Protein AF-A0A2E6X3A2-F1 (afdb_monomer)

Mean predicted aligned error: 15.43 Å

Sequence (227 aa):
MYKKLPTNVRSLQLNVTPEEFKKEWTACITDKTADLTRLIAMMEPTFDHWEKMLTSGGGGSDINFLTLCQLISKDSDEALNNISLWVDSITHESSVKSEILYIFLERMRKFRYVPTLANAEMIEYIVARDLKLGIYHHIRYTLRLCKRDAFYRVVDAPGFQVAVQTELPDFILLAKMKINLTKWQSYLFYLISQGYTTVKRSAMTKTHRRNLYKEEQKIWDSLKQML

pLDDT: mean 75.48, std 18.15, range [30.52, 95.5]

Secondary structure (DSSP, 8-state):
------TTS-SS--SS-HHHHHHHHHHHHHSTTS--HHHHHHHHHHHHHHHHHHHH---TT-HHHHHHHHHH-SSHHHHHHHHHHHHHHHHTTS-HHHHHHHHHHHHHHH-----TT--HHHHHHHHHHHHHHHHHHHHHHHHHHHHHHTT------TT------SS--THHHHHHTT----HHHHHHHHHHHTT--HHHHHHHHT--HHHHHHHHHHHHHHHHTT-

Nearest PDB structures (foldseek):
  1or7-assembly3_A  TM=2.792E-01  e=2.259E-01  Escherichia coli
  1ls4-assembly1_A  TM=2.742E-01  e=9.707E+00  Locusta migratoria

Radius of gyration: 23.14 Å; Cα contacts (8 Å, |Δi|>4): 142; chains: 1; bounding box: 51×49×61 Å

Solvent-accessible surface area (backbone atoms only — not comparable to full-atom values): 13567 Å² total; per-residue (Å²): 134,90,78,76,81,79,86,86,64,75,65,56,55,50,93,65,56,50,63,60,50,42,54,52,52,52,55,43,54,77,36,81,81,53,84,53,67,68,57,50,65,51,42,44,56,34,36,54,48,49,34,49,39,65,72,64,70,71,39,91,80,44,66,67,57,50,52,47,36,55,71,70,27,93,46,69,67,61,17,51,52,53,45,44,59,39,51,58,66,37,59,77,81,47,50,62,44,58,51,51,49,50,44,44,54,56,48,53,70,66,56,85,84,76,72,88,85,56,55,37,65,55,50,42,39,51,51,38,52,51,45,48,50,42,52,51,50,54,39,51,50,49,50,51,53,61,54,63,66,61,78,64,74,70,72,89,57,94,86,68,81,80,81,75,71,95,60,87,68,70,60,62,59,51,52,72,67,67,55,84,62,49,75,64,52,52,52,53,49,52,45,51,74,72,66,50,49,66,69,57,46,22,66,74,69,73,41,60,58,74,58,50,53,54,54,52,48,52,53,50,52,60,55,56,77,74,112

Structure (mmCIF, N/CA/C/O backbone):
data_AF-A0A2E6X3A2-F1
#
_entry.id   AF-A0A2E6X3A2-F1
#
loop_
_atom_site.group_PDB
_atom_site.id
_atom_site.type_symbol
_atom_site.label_atom_id
_atom_site.label_alt_id
_atom_site.label_comp_id
_atom_site.label_asym_id
_atom_site.label_entity_id
_atom_site.label_seq_id
_atom_site.pdbx_PDB_ins_code
_atom_site.Cartn_x
_atom_site.Cartn_y
_atom_site.Cartn_z
_atom_site.occupancy
_atom_site.B_iso_or_equiv
_atom_site.auth_seq_id
_atom_site.auth_comp_id
_atom_site.auth_asym_id
_atom_site.auth_atom_id
_atom_site.pdbx_PDB_model_num
ATOM 1 N N . MET A 1 1 ? 16.667 17.681 7.521 1.00 30.52 1 MET A N 1
ATOM 2 C CA . MET A 1 1 ? 16.512 17.841 8.989 1.00 30.52 1 MET A CA 1
ATOM 3 C C . MET A 1 1 ? 15.065 18.251 9.275 1.00 30.52 1 MET A C 1
ATOM 5 O O . MET A 1 1 ? 14.777 19.439 9.312 1.00 30.52 1 MET A O 1
ATOM 9 N N . TYR A 1 2 ? 14.133 17.298 9.399 1.00 35.41 2 TYR A N 1
ATOM 10 C CA . TYR A 1 2 ? 12.734 17.618 9.723 1.00 35.41 2 TYR A CA 1
ATOM 11 C C . TYR A 1 2 ? 12.632 17.924 11.225 1.00 35.41 2 TYR A C 1
ATOM 13 O O . TYR A 1 2 ? 12.735 17.037 12.071 1.00 35.41 2 TYR A O 1
ATOM 21 N N . LYS A 1 3 ? 12.553 19.219 11.553 1.00 35.59 3 LYS A N 1
ATOM 22 C CA . LYS A 1 3 ? 12.461 19.753 12.916 1.00 35.59 3 LYS A CA 1
ATOM 23 C C . LYS A 1 3 ? 11.033 19.568 13.437 1.00 35.59 3 LYS A C 1
ATOM 25 O O . LYS A 1 3 ? 10.133 20.216 12.932 1.00 35.59 3 LYS A O 1
ATOM 30 N N . LYS A 1 4 ? 10.898 18.737 14.478 1.00 37.38 4 LYS A N 1
ATOM 31 C CA . LYS A 1 4 ? 9.707 18.489 15.318 1.00 37.38 4 LYS A CA 1
ATOM 32 C C . LYS A 1 4 ? 8.439 18.051 14.567 1.00 37.38 4 LYS A C 1
ATOM 34 O O . LYS A 1 4 ? 7.844 18.789 13.795 1.00 37.38 4 LYS A O 1
ATOM 39 N N . LEU A 1 5 ? 8.008 16.830 14.875 1.00 42.41 5 LEU A N 1
ATOM 40 C CA . LEU A 1 5 ? 6.759 16.251 14.394 1.00 42.41 5 LEU A CA 1
ATOM 41 C C . LEU A 1 5 ? 5.563 16.991 15.020 1.00 42.41 5 LEU A C 1
ATOM 43 O O . LEU A 1 5 ? 5.573 17.205 16.236 1.00 42.41 5 LEU A O 1
ATOM 47 N N . PRO A 1 6 ? 4.542 17.378 14.241 1.00 44.19 6 PRO A N 1
ATOM 48 C CA . PRO A 1 6 ? 3.331 17.962 14.796 1.00 44.19 6 PRO A CA 1
ATOM 49 C C . PRO A 1 6 ? 2.560 16.895 15.588 1.00 44.19 6 PRO A C 1
ATOM 51 O O . PRO A 1 6 ? 2.150 15.875 15.044 1.00 44.19 6 PRO A O 1
ATOM 54 N N . THR A 1 7 ? 2.374 17.125 16.887 1.00 46.72 7 THR A N 1
ATOM 55 C CA . THR A 1 7 ? 1.693 16.205 17.820 1.00 46.72 7 THR A CA 1
ATOM 56 C C . THR A 1 7 ? 0.169 16.346 17.825 1.00 46.72 7 THR A C 1
ATOM 58 O O . THR A 1 7 ? -0.505 15.535 18.445 1.00 46.72 7 THR A O 1
ATOM 61 N N . ASN A 1 8 ? -0.374 17.356 17.133 1.00 51.97 8 ASN A N 1
ATOM 62 C CA . ASN A 1 8 ? -1.802 17.707 17.159 1.00 51.97 8 ASN A CA 1
ATOM 63 C C . ASN A 1 8 ? -2.542 17.340 15.861 1.00 51.97 8 ASN A C 1
ATOM 65 O O . ASN A 1 8 ? -3.638 17.837 15.616 1.00 51.97 8 ASN A O 1
ATOM 69 N N . VAL A 1 9 ? -1.935 16.528 14.993 1.00 64.88 9 VAL A N 1
ATOM 70 C CA . VAL A 1 9 ? -2.533 16.145 13.709 1.00 64.88 9 VAL A CA 1
ATOM 71 C C . VAL A 1 9 ? -3.133 14.753 13.844 1.00 64.88 9 VAL A C 1
ATOM 73 O O . VAL A 1 9 ? -2.467 13.819 14.291 1.00 64.88 9 VAL A O 1
ATOM 76 N N . ARG A 1 10 ? -4.405 14.623 13.462 1.00 72.75 10 ARG A N 1
ATOM 77 C CA . ARG A 1 10 ? -5.110 13.341 13.424 1.00 72.75 10 ARG A CA 1
ATOM 78 C C . ARG A 1 10 ? -4.402 12.378 12.467 1.00 72.75 10 ARG A C 1
ATOM 80 O O . ARG A 1 10 ? -3.909 12.782 11.415 1.00 72.75 10 ARG A O 1
ATOM 87 N N . SER A 1 11 ? -4.337 11.101 12.842 1.00 75.75 11 SER A N 1
ATOM 88 C CA . SER A 1 11 ? -3.575 10.093 12.087 1.00 75.75 11 SER A CA 1
ATOM 89 C C . SER A 1 11 ? -4.227 9.707 10.757 1.00 75.75 11 SER A C 1
ATOM 91 O O . SER A 1 11 ? -3.519 9.320 9.827 1.00 75.75 11 SER A O 1
ATOM 93 N N . LEU A 1 12 ? -5.554 9.807 10.673 1.00 83.19 12 LEU A N 1
ATOM 94 C CA . LEU A 1 12 ? -6.352 9.600 9.468 1.00 83.19 12 LEU A CA 1
ATOM 95 C C . LEU A 1 12 ? -7.157 10.868 9.187 1.00 83.19 12 LEU A C 1
ATOM 97 O O . LEU A 1 12 ? -7.734 11.445 10.109 1.00 83.19 12 LEU A O 1
ATOM 101 N N . GLN A 1 13 ? -7.234 11.273 7.920 1.00 85.38 13 GLN A N 1
ATOM 102 C CA . GLN A 1 13 ? -8.070 12.405 7.527 1.00 85.38 13 GLN A CA 1
ATOM 103 C C . GLN A 1 13 ? -9.472 11.878 7.263 1.00 85.38 13 GLN A C 1
ATOM 105 O O . GLN A 1 13 ? -9.758 11.341 6.197 1.00 85.38 13 GLN A O 1
ATOM 110 N N . LEU A 1 14 ? -10.307 11.936 8.298 1.00 87.00 14 LEU A N 1
ATOM 111 C CA . LEU A 1 14 ? -11.679 11.434 8.295 1.00 87.00 14 LEU A CA 1
ATOM 112 C C . LEU A 1 14 ? -12.643 12.573 8.633 1.00 87.00 14 LEU A C 1
ATOM 114 O O . LEU A 1 14 ? -12.316 13.454 9.430 1.00 87.00 14 LEU A O 1
ATOM 118 N N . ASN A 1 15 ? -13.860 12.498 8.096 1.00 88.00 15 ASN A N 1
ATOM 119 C CA . ASN A 1 15 ? -14.939 13.456 8.379 1.00 88.00 15 ASN A CA 1
ATOM 120 C C . ASN A 1 15 ? -15.794 13.076 9.607 1.00 88.00 15 ASN A C 1
ATOM 122 O O . ASN A 1 15 ? -16.707 13.810 9.968 1.00 88.00 15 ASN A O 1
ATOM 126 N N . VAL A 1 16 ? -15.518 11.926 10.226 1.00 90.75 16 VAL A N 1
ATOM 127 C CA . VAL A 1 16 ? -16.225 11.386 11.406 1.00 90.75 16 VAL A CA 1
ATOM 128 C C . VAL A 1 16 ? -15.398 11.575 12.672 1.00 90.75 16 VAL A C 1
ATOM 130 O O . VAL A 1 16 ? -14.213 11.888 12.569 1.00 90.75 16 VAL A O 1
ATOM 133 N N . THR A 1 17 ? -15.953 11.356 13.864 1.00 88.94 17 THR A N 1
ATOM 134 C CA . THR A 1 17 ? -15.150 11.360 15.104 1.00 88.94 17 THR A CA 1
ATOM 135 C C . THR A 1 17 ? -14.348 10.058 15.269 1.00 88.94 17 THR A C 1
ATOM 137 O O . THR A 1 17 ? -14.702 9.034 14.671 1.00 88.94 17 THR A O 1
ATOM 140 N N . PRO A 1 18 ? -13.266 10.051 16.069 1.00 85.00 18 PRO A N 1
ATOM 141 C CA . PRO A 1 18 ? -12.529 8.823 16.359 1.00 85.00 18 PRO A CA 1
ATOM 142 C C . PRO A 1 18 ? -13.381 7.716 16.978 1.00 85.00 18 PRO A C 1
ATOM 144 O O . PRO A 1 18 ? -13.187 6.536 16.680 1.00 85.00 18 PRO A O 1
ATOM 147 N N . GLU A 1 19 ? -14.349 8.069 17.817 1.00 91.00 19 GLU A N 1
ATOM 148 C CA . GLU A 1 19 ? -15.247 7.124 18.479 1.00 91.00 19 GLU A CA 1
ATOM 149 C C . GLU A 1 19 ? -16.161 6.420 17.475 1.00 91.00 19 GLU A C 1
ATOM 151 O O . GLU A 1 19 ? -16.336 5.199 17.542 1.00 91.00 19 GLU A O 1
ATOM 156 N N . GLU A 1 20 ? -16.713 7.179 16.526 1.00 93.44 20 GLU A N 1
ATOM 157 C CA . GLU A 1 20 ? -17.541 6.647 15.444 1.00 93.44 20 GLU A CA 1
ATOM 158 C C . GLU A 1 20 ? -16.737 5.700 14.555 1.00 93.44 20 GLU A C 1
ATOM 160 O O . GLU A 1 20 ? -17.179 4.576 14.295 1.00 93.44 20 GLU A O 1
ATOM 165 N N . PHE A 1 21 ? -15.528 6.112 14.164 1.00 92.00 21 PHE A N 1
ATOM 166 C CA . PHE A 1 21 ? -14.630 5.280 13.372 1.00 92.00 21 PHE A CA 1
ATOM 167 C C . PHE A 1 21 ? -14.255 3.989 14.107 1.00 92.00 21 PHE A C 1
ATOM 169 O O . PHE A 1 21 ? -14.394 2.898 13.551 1.00 92.00 21 PHE A O 1
ATOM 176 N N . LYS A 1 22 ? -13.836 4.083 15.378 1.00 89.00 22 LYS A N 1
ATOM 177 C CA . LYS A 1 22 ? -13.482 2.919 16.203 1.00 89.00 22 LYS A CA 1
ATOM 178 C C . LYS A 1 22 ? -14.630 1.919 16.251 1.00 89.00 22 LYS A C 1
ATOM 180 O O . LYS A 1 22 ? -14.385 0.719 16.113 1.00 89.00 22 LYS A O 1
ATOM 185 N N . LYS A 1 23 ? -15.859 2.386 16.478 1.00 91.25 23 LYS A N 1
ATOM 186 C CA . LYS A 1 23 ? -17.039 1.521 16.577 1.00 91.25 23 LYS A CA 1
ATOM 187 C C . LYS A 1 23 ? -17.268 0.750 15.278 1.00 91.25 23 LYS A C 1
ATOM 189 O O . LYS A 1 23 ? -17.394 -0.473 15.321 1.00 91.25 23 LYS A O 1
ATOM 194 N N . GLU A 1 24 ? -17.279 1.452 14.148 1.00 92.31 24 GLU A N 1
ATOM 195 C CA . GLU A 1 24 ? -17.512 0.850 12.832 1.00 92.31 24 GLU A CA 1
ATOM 196 C C . GLU A 1 24 ? -16.398 -0.135 12.458 1.00 92.31 24 GLU A C 1
ATOM 198 O O . GLU A 1 24 ? -16.648 -1.280 12.082 1.00 92.31 24 GLU A O 1
ATOM 203 N N . TRP A 1 25 ? -15.148 0.284 12.644 1.00 90.50 25 TRP A N 1
ATOM 204 C CA . TRP A 1 25 ? -13.976 -0.530 12.359 1.00 90.50 25 TRP A CA 1
ATOM 205 C C . TRP A 1 25 ? -13.939 -1.803 13.218 1.00 90.50 25 TRP A C 1
ATOM 207 O O . TRP A 1 25 ? -13.696 -2.893 12.699 1.00 90.50 25 TRP A O 1
ATOM 217 N N . THR A 1 26 ? -14.251 -1.686 14.515 1.00 88.81 26 THR A N 1
ATOM 218 C CA . THR A 1 26 ? -14.296 -2.827 15.447 1.00 88.81 26 THR A CA 1
ATOM 219 C C . THR A 1 26 ? -15.384 -3.829 15.071 1.00 88.81 26 THR A C 1
ATOM 221 O O . THR A 1 26 ? -15.149 -5.032 15.133 1.00 88.81 26 THR A O 1
ATOM 224 N N . ALA A 1 27 ? -16.550 -3.368 14.614 1.00 88.38 27 ALA A N 1
ATOM 225 C CA . ALA A 1 27 ? -17.575 -4.271 14.096 1.00 88.38 27 ALA A CA 1
ATOM 226 C C . ALA A 1 27 ? -17.062 -5.062 12.874 1.00 88.38 27 ALA A C 1
ATOM 228 O O . ALA A 1 27 ? -17.186 -6.287 12.828 1.00 88.38 27 ALA A O 1
ATOM 229 N N . CYS A 1 28 ? -16.393 -4.380 11.937 1.00 88.69 28 CYS A N 1
ATOM 230 C CA . CYS A 1 28 ? -15.897 -4.966 10.686 1.00 88.69 28 CYS A CA 1
ATOM 231 C C . CYS A 1 28 ? -14.749 -5.976 10.854 1.00 88.69 28 CYS A C 1
ATOM 233 O O . CYS A 1 28 ? -14.532 -6.832 9.999 1.00 88.69 28 CYS A O 1
ATOM 235 N N . ILE A 1 29 ? -13.936 -5.857 11.904 1.00 86.31 29 ILE A N 1
ATOM 236 C CA . ILE A 1 29 ? -12.812 -6.781 12.134 1.00 86.31 29 ILE A CA 1
ATOM 237 C C . ILE A 1 29 ? -13.189 -7.988 12.982 1.00 86.31 29 ILE A C 1
ATOM 239 O O . ILE A 1 29 ? -12.542 -9.025 12.821 1.00 86.31 29 ILE A O 1
ATOM 243 N N . THR A 1 30 ? -14.188 -7.856 13.8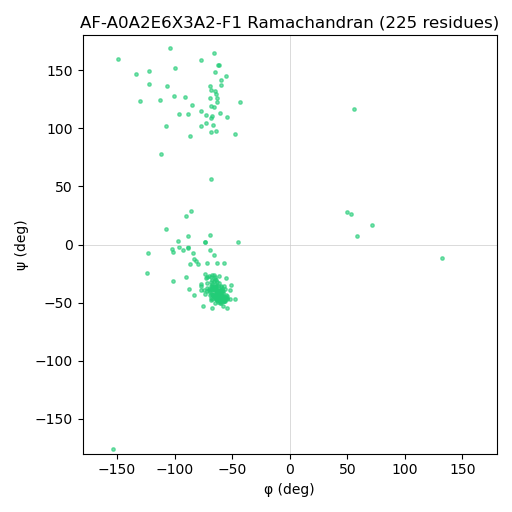61 1.00 85.94 30 THR A N 1
ATOM 244 C CA . THR A 1 30 ? -14.738 -8.972 14.638 1.00 85.94 30 THR A CA 1
ATOM 245 C C . THR A 1 30 ? -15.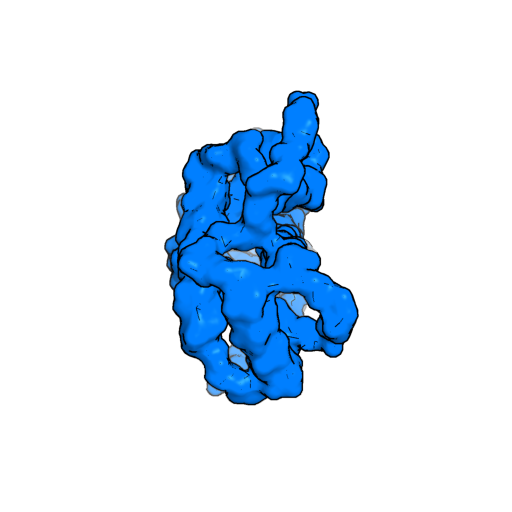493 -9.934 13.726 1.00 85.94 30 THR A C 1
ATOM 247 O O . THR A 1 30 ? -15.326 -11.144 13.862 1.00 85.94 30 THR A O 1
ATOM 250 N N . ASP A 1 31 ? -16.237 -9.413 12.749 1.00 86.19 31 ASP A N 1
ATOM 251 C CA . ASP A 1 31 ? -16.858 -10.211 11.694 1.00 86.19 31 ASP A CA 1
ATOM 252 C C . ASP A 1 31 ? -16.146 -9.996 10.350 1.00 86.19 31 ASP A C 1
ATOM 254 O O . ASP A 1 31 ? -16.372 -9.024 9.633 1.00 86.19 31 ASP A O 1
ATOM 258 N N . LYS A 1 32 ? -15.306 -10.962 9.960 1.00 81.38 32 LYS A N 1
ATOM 259 C CA . LYS A 1 32 ? -14.570 -10.921 8.687 1.00 81.38 32 LYS A CA 1
ATOM 260 C C . LYS A 1 32 ? -15.445 -11.080 7.447 1.00 81.38 32 LYS A C 1
ATOM 262 O O . LYS A 1 32 ? -14.896 -10.946 6.354 1.00 81.38 32 LYS A O 1
ATOM 267 N N . THR A 1 33 ? -16.742 -11.331 7.580 1.00 82.62 33 THR A N 1
ATOM 268 C CA . THR A 1 33 ? -17.711 -11.344 6.475 1.00 82.62 33 THR A CA 1
ATOM 269 C C . THR A 1 33 ? -18.564 -10.081 6.407 1.00 82.62 33 THR A C 1
ATOM 271 O O . THR A 1 33 ? -19.293 -9.910 5.433 1.00 82.62 33 THR A O 1
ATOM 274 N N . ALA A 1 34 ? -18.411 -9.165 7.369 1.00 83.94 34 ALA A N 1
ATOM 275 C CA . ALA A 1 34 ? -19.163 -7.921 7.413 1.00 83.94 34 ALA A CA 1
ATOM 276 C C . ALA A 1 34 ? -19.015 -7.099 6.123 1.00 83.94 34 ALA A C 1
ATOM 278 O O . ALA A 1 34 ? -17.940 -7.062 5.492 1.00 83.94 34 ALA A O 1
ATOM 279 N N . ASP A 1 35 ? -20.114 -6.427 5.774 1.00 86.94 35 ASP A N 1
ATOM 280 C CA . ASP A 1 35 ? -20.159 -5.398 4.745 1.00 86.94 35 ASP A CA 1
ATOM 281 C C . ASP A 1 35 ? -19.267 -4.222 5.162 1.00 86.94 35 ASP A C 1
ATOM 283 O O . ASP A 1 35 ? -19.389 -3.679 6.258 1.00 86.94 35 ASP A O 1
ATOM 287 N N . LEU A 1 36 ? -18.345 -3.846 4.276 1.00 88.75 36 LEU A N 1
ATOM 288 C CA . LEU A 1 36 ? -17.373 -2.784 4.517 1.00 88.75 36 LEU A CA 1
ATOM 289 C C . LEU A 1 36 ? -17.815 -1.439 3.932 1.00 88.75 36 LEU A C 1
ATOM 291 O O . LEU A 1 36 ? -17.100 -0.458 4.110 1.00 88.75 36 LEU A O 1
ATOM 295 N N . THR A 1 37 ? -18.966 -1.363 3.256 1.00 90.31 37 THR A N 1
ATOM 296 C CA . THR A 1 37 ? -19.417 -0.175 2.510 1.00 90.31 37 THR A CA 1
ATOM 297 C C . THR A 1 37 ? -19.371 1.099 3.353 1.00 90.31 37 THR A C 1
ATOM 299 O O . THR A 1 37 ? -18.821 2.115 2.927 1.00 90.31 37 THR A O 1
ATOM 302 N N . ARG A 1 38 ? -19.877 1.045 4.589 1.00 92.56 38 ARG A N 1
ATOM 303 C CA . ARG A 1 38 ? -19.885 2.202 5.493 1.00 92.56 38 ARG A CA 1
ATOM 304 C C . ARG A 1 38 ? -18.486 2.596 5.963 1.00 92.56 38 ARG A C 1
ATOM 306 O O . ARG A 1 38 ? -18.166 3.782 5.980 1.00 92.56 38 ARG A O 1
ATOM 313 N N . LEU A 1 39 ? -17.647 1.621 6.306 1.00 92.44 39 LEU A N 1
ATOM 314 C CA . LEU A 1 39 ? -16.260 1.866 6.701 1.00 92.44 39 LEU A CA 1
ATOM 315 C C . LEU A 1 39 ? -15.441 2.463 5.547 1.00 92.44 39 LEU A C 1
ATOM 317 O O . LEU A 1 39 ? -14.652 3.379 5.765 1.00 92.44 39 LEU A O 1
ATOM 321 N N . ILE A 1 40 ? -15.650 1.973 4.323 1.00 93.62 40 ILE A N 1
ATOM 322 C CA . ILE A 1 40 ? -15.025 2.506 3.106 1.00 93.62 40 ILE A CA 1
ATOM 323 C C . ILE A 1 40 ? -15.438 3.966 2.907 1.00 93.62 40 ILE A C 1
ATOM 325 O O . ILE A 1 40 ? -14.570 4.818 2.760 1.00 93.62 40 ILE A O 1
ATOM 329 N N . ALA A 1 41 ? -16.735 4.276 3.007 1.00 93.38 41 ALA A N 1
ATOM 330 C CA . ALA A 1 41 ? -17.226 5.648 2.885 1.00 93.38 41 ALA A CA 1
ATOM 331 C C . ALA A 1 41 ? -16.618 6.598 3.938 1.00 93.38 41 ALA A C 1
ATOM 333 O O . ALA A 1 41 ? -16.338 7.755 3.633 1.00 93.38 41 ALA A O 1
ATOM 334 N N . MET A 1 42 ? -16.367 6.119 5.164 1.00 94.81 42 MET A N 1
ATOM 335 C CA . MET A 1 42 ? -15.664 6.902 6.194 1.00 94.81 42 MET A CA 1
ATOM 336 C C . MET A 1 42 ? -14.191 7.157 5.842 1.00 94.81 42 MET A C 1
ATOM 338 O O . MET A 1 42 ? -13.670 8.224 6.163 1.00 94.81 42 MET A O 1
ATOM 342 N N . MET A 1 43 ? -13.528 6.184 5.210 1.00 94.62 43 MET A N 1
ATOM 343 C CA . MET A 1 43 ? -12.109 6.232 4.835 1.00 94.62 43 MET A CA 1
ATOM 344 C C . MET A 1 43 ? -11.836 7.000 3.539 1.00 94.62 43 MET A C 1
ATOM 346 O O . MET A 1 43 ? -10.686 7.354 3.284 1.00 94.62 43 MET A O 1
ATOM 350 N N . GLU A 1 44 ? -12.865 7.293 2.749 1.00 93.75 44 GLU A N 1
ATOM 351 C CA . GLU A 1 44 ? -12.750 7.972 1.456 1.00 93.75 44 GLU A CA 1
ATOM 352 C C . GLU A 1 44 ? -11.859 9.232 1.481 1.00 93.75 44 GLU A C 1
ATOM 354 O O . GLU A 1 44 ? -10.934 9.309 0.668 1.00 93.75 44 GLU A O 1
ATOM 359 N N . PRO A 1 45 ? -11.996 10.162 2.455 1.00 93.44 45 PRO A N 1
ATOM 360 C CA . PRO A 1 45 ? -11.150 11.357 2.489 1.00 93.44 45 PRO A CA 1
ATOM 361 C C . PRO A 1 45 ? -9.675 11.034 2.780 1.00 93.44 45 PRO A C 1
ATOM 363 O O . PRO A 1 45 ? -8.774 11.763 2.366 1.00 93.44 45 PRO A O 1
ATOM 366 N N . THR A 1 46 ? -9.397 9.918 3.461 1.00 93.00 46 THR A N 1
ATOM 367 C CA . THR A 1 46 ? -8.028 9.431 3.665 1.00 93.00 46 THR A CA 1
ATOM 368 C C . THR A 1 46 ? -7.443 8.883 2.366 1.00 93.00 46 THR A C 1
ATOM 370 O O . THR A 1 46 ? -6.255 9.086 2.113 1.00 93.00 46 THR A O 1
ATOM 373 N N . PHE A 1 47 ? -8.241 8.205 1.539 1.00 94.69 47 PHE A N 1
ATOM 374 C CA . PHE A 1 47 ? -7.779 7.711 0.241 1.00 94.69 47 PHE A CA 1
ATOM 375 C C . PHE A 1 47 ? -7.456 8.867 -0.709 1.00 94.69 47 PHE A C 1
ATOM 377 O O . PHE A 1 47 ? -6.377 8.868 -1.300 1.00 94.69 47 PHE A O 1
ATOM 384 N N . ASP A 1 48 ? -8.317 9.887 -0.758 1.00 92.94 48 ASP A N 1
ATOM 385 C CA . ASP A 1 48 ? -8.075 11.121 -1.521 1.00 92.94 48 ASP A CA 1
ATOM 386 C C . ASP A 1 48 ? -6.805 11.841 -1.049 1.00 92.94 48 ASP A C 1
ATOM 388 O O . ASP A 1 48 ? -5.986 12.298 -1.851 1.00 92.94 48 ASP A O 1
ATOM 392 N N . HIS A 1 49 ? -6.605 11.919 0.272 1.00 91.00 49 HIS A N 1
ATOM 393 C CA . HIS A 1 49 ? -5.402 12.513 0.853 1.00 91.00 49 HIS A CA 1
ATOM 394 C C . HIS A 1 49 ? -4.140 11.763 0.420 1.00 91.00 49 HIS A C 1
ATOM 396 O O . HIS A 1 49 ? -3.193 12.385 -0.055 1.00 91.00 49 HIS A O 1
ATOM 402 N N . TRP A 1 50 ? -4.121 10.433 0.528 1.00 92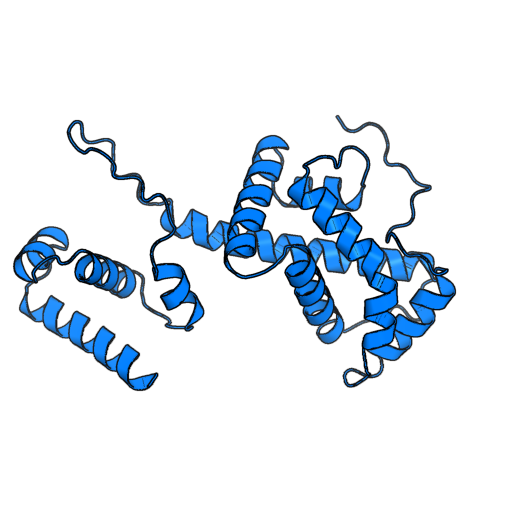.44 50 TRP A N 1
ATOM 403 C CA . TRP A 1 50 ? -2.974 9.631 0.096 1.00 92.44 50 TRP A CA 1
ATOM 404 C C . TRP A 1 50 ? -2.708 9.741 -1.404 1.00 92.44 50 TRP A C 1
ATOM 406 O O . TRP A 1 50 ? -1.551 9.895 -1.789 1.00 92.44 50 TRP A O 1
ATOM 416 N N . GLU A 1 51 ? -3.744 9.711 -2.242 1.00 93.19 51 GLU A N 1
ATOM 417 C CA . GLU A 1 51 ? -3.603 9.904 -3.687 1.00 93.19 51 GLU A CA 1
ATOM 418 C C . GLU A 1 51 ? -2.929 11.241 -4.001 1.00 93.19 51 GLU A C 1
ATOM 420 O O . GLU A 1 51 ? -1.930 11.275 -4.725 1.00 93.19 51 GLU A O 1
ATOM 425 N N . LYS A 1 52 ? -3.403 12.333 -3.393 1.00 90.25 52 LYS A N 1
ATOM 426 C CA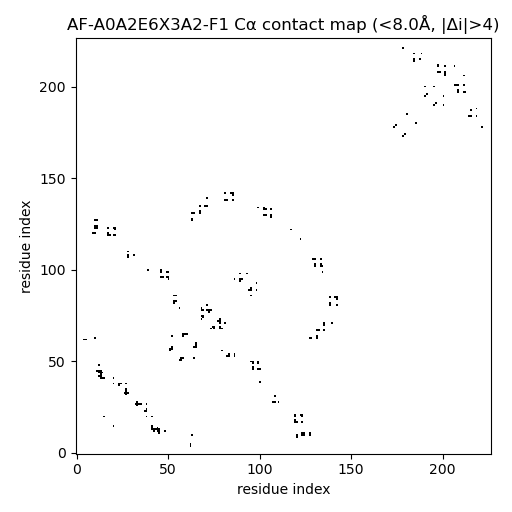 . LYS A 1 52 ? -2.792 13.656 -3.553 1.00 90.25 52 LYS A CA 1
ATOM 427 C C . LYS A 1 52 ? -1.331 13.660 -3.104 1.00 90.25 52 LYS A C 1
ATOM 429 O O . LYS A 1 52 ? -0.469 14.160 -3.817 1.00 90.25 52 LYS A O 1
ATOM 434 N N . MET A 1 53 ? -1.040 13.074 -1.946 1.00 89.06 53 MET A N 1
ATOM 435 C CA . MET A 1 53 ? 0.310 13.027 -1.377 1.00 89.06 53 MET A CA 1
ATOM 436 C C . MET A 1 53 ? 1.300 12.250 -2.254 1.00 89.06 53 MET A C 1
ATOM 438 O O . MET A 1 53 ? 2.445 12.675 -2.410 1.00 89.06 53 MET A O 1
ATOM 442 N N . LEU A 1 54 ? 0.858 11.133 -2.834 1.00 90.75 54 LEU A N 1
ATOM 443 C CA . LEU A 1 54 ? 1.679 10.262 -3.675 1.00 90.75 54 LEU A CA 1
ATOM 444 C C . LEU A 1 54 ? 1.886 10.829 -5.086 1.00 90.75 54 LEU A C 1
ATOM 446 O O . LEU A 1 54 ? 2.960 10.648 -5.649 1.00 90.75 54 LEU A O 1
ATOM 450 N N . THR A 1 55 ? 0.893 11.529 -5.642 1.00 88.50 55 THR A N 1
ATOM 451 C CA . THR A 1 55 ? 0.951 12.079 -7.010 1.00 88.50 55 THR A CA 1
ATOM 452 C C . THR A 1 55 ? 1.581 13.466 -7.076 1.00 88.50 55 THR A C 1
ATOM 454 O O . THR A 1 55 ? 2.330 13.758 -8.003 1.00 88.50 55 THR A O 1
ATOM 457 N N . SER A 1 56 ? 1.312 14.337 -6.101 1.00 80.94 56 SER A N 1
ATOM 458 C CA . SER A 1 56 ? 1.739 15.736 -6.165 1.00 80.94 56 SER A CA 1
ATOM 459 C C . SER A 1 56 ? 3.088 15.999 -5.490 1.00 80.94 56 SER A C 1
ATOM 461 O O . SER A 1 56 ? 3.540 17.143 -5.485 1.00 80.94 56 SER A O 1
ATOM 463 N N . GLY A 1 57 ? 3.691 14.994 -4.836 1.00 64.75 57 GLY A N 1
ATOM 464 C CA . GLY A 1 57 ? 4.945 15.122 -4.075 1.00 64.75 57 GLY A CA 1
ATOM 465 C C . GLY A 1 57 ? 4.901 16.160 -2.939 1.00 64.75 57 GLY A C 1
ATOM 466 O O . GLY A 1 57 ? 5.916 16.455 -2.312 1.00 64.75 57 GLY A O 1
ATOM 467 N N . GLY A 1 58 ? 3.724 16.729 -2.656 1.00 56.72 58 GLY A N 1
ATOM 468 C CA . GLY A 1 58 ? 3.522 17.940 -1.852 1.00 56.72 58 GLY A CA 1
ATOM 469 C C . GLY A 1 58 ? 3.442 17.685 -0.350 1.00 56.72 58 GLY A C 1
ATOM 470 O O . GLY A 1 58 ? 2.757 18.408 0.369 1.00 56.72 58 GLY A O 1
ATOM 471 N N . GLY A 1 59 ? 4.103 16.636 0.132 1.00 57.47 59 GLY A N 1
ATOM 472 C CA . GLY A 1 59 ? 3.843 16.047 1.438 1.00 57.47 59 GLY A CA 1
ATOM 473 C C . GLY A 1 59 ? 4.635 16.586 2.620 1.00 57.47 59 GLY A C 1
ATOM 474 O O . GLY A 1 59 ? 4.821 15.864 3.597 1.00 57.47 59 GLY A O 1
ATOM 475 N N . GLY A 1 60 ? 5.128 17.823 2.543 1.00 56.25 60 GLY A N 1
ATOM 476 C CA . GLY A 1 60 ? 6.147 18.352 3.459 1.00 56.25 60 GLY A CA 1
ATOM 477 C C . GLY A 1 60 ? 5.806 18.321 4.958 1.00 56.25 60 GLY A C 1
ATOM 478 O O . GLY A 1 60 ? 6.720 18.446 5.771 1.00 56.25 60 GLY A O 1
ATOM 479 N N . SER A 1 61 ? 4.537 18.139 5.339 1.00 66.25 61 SER A N 1
ATOM 480 C CA . SER A 1 61 ? 4.072 18.174 6.733 1.00 66.25 61 SER A CA 1
ATOM 481 C C . SER A 1 61 ? 3.344 16.916 7.232 1.00 66.25 61 SER A C 1
ATOM 483 O O . SER A 1 61 ? 3.088 16.829 8.435 1.00 66.25 61 SER A O 1
ATOM 485 N N . ASP A 1 62 ? 3.026 15.932 6.382 1.00 78.50 62 ASP A N 1
ATOM 486 C CA . ASP A 1 62 ? 2.295 14.733 6.821 1.00 78.50 62 ASP A CA 1
ATOM 487 C C . ASP A 1 62 ? 3.247 13.677 7.400 1.00 78.50 62 ASP A C 1
ATOM 489 O O . ASP A 1 62 ? 4.141 13.165 6.723 1.00 78.50 62 ASP A O 1
ATOM 493 N N . ILE A 1 63 ? 3.041 13.312 8.665 1.00 78.56 63 ILE A N 1
ATOM 494 C CA . ILE A 1 63 ? 3.903 12.358 9.370 1.00 78.56 63 ILE A CA 1
ATOM 495 C C . ILE A 1 63 ? 3.880 10.952 8.756 1.00 78.56 63 ILE A C 1
ATOM 497 O O . ILE A 1 63 ? 4.907 10.266 8.743 1.00 78.56 63 ILE A O 1
ATOM 501 N N . ASN A 1 64 ? 2.740 10.494 8.241 1.00 83.12 64 ASN A N 1
ATOM 502 C CA . ASN A 1 64 ? 2.629 9.163 7.658 1.00 83.12 64 ASN A CA 1
ATOM 503 C C . ASN A 1 64 ? 3.356 9.097 6.319 1.00 83.12 64 ASN A C 1
ATOM 505 O O . ASN A 1 64 ? 4.073 8.127 6.079 1.00 83.12 64 ASN A O 1
ATOM 509 N N . PHE A 1 65 ? 3.262 10.142 5.503 1.00 87.56 65 PHE A N 1
ATOM 510 C CA . PHE A 1 65 ? 4.022 10.236 4.261 1.00 87.56 65 PHE A CA 1
ATOM 511 C C . PHE A 1 65 ? 5.525 10.401 4.510 1.00 87.56 65 PHE A C 1
ATOM 513 O O . PHE A 1 65 ? 6.326 9.653 3.956 1.00 87.56 65 PHE A O 1
ATOM 520 N N . LEU A 1 66 ? 5.929 11.294 5.419 1.00 84.88 66 LEU A N 1
ATOM 521 C CA . LEU A 1 66 ? 7.343 11.479 5.766 1.00 84.88 66 LEU A CA 1
ATOM 522 C C . LEU A 1 66 ? 7.974 10.181 6.284 1.00 84.88 66 LEU A C 1
ATOM 524 O O . LEU A 1 66 ? 9.083 9.815 5.891 1.00 84.88 66 LEU A O 1
ATOM 528 N N . THR A 1 67 ? 7.259 9.454 7.147 1.00 86.31 67 THR A N 1
ATOM 529 C CA . THR A 1 67 ? 7.741 8.162 7.649 1.00 86.31 67 THR A CA 1
ATOM 530 C C . THR A 1 67 ? 7.683 7.061 6.591 1.00 86.31 67 THR A C 1
ATOM 532 O O . THR A 1 67 ? 8.520 6.165 6.633 1.00 86.31 67 THR A O 1
ATOM 535 N N . LEU A 1 68 ? 6.759 7.114 5.624 1.00 90.69 68 LEU A N 1
ATOM 536 C CA . LEU A 1 68 ? 6.770 6.226 4.459 1.00 90.69 68 LEU A CA 1
ATOM 537 C C . LEU A 1 68 ? 8.041 6.439 3.629 1.00 90.69 68 LEU A C 1
ATOM 539 O O . LEU A 1 68 ? 8.745 5.470 3.353 1.00 90.69 68 LEU A O 1
ATOM 543 N N . CYS A 1 69 ? 8.378 7.689 3.299 1.00 89.38 69 CYS A N 1
ATOM 544 C CA . CYS A 1 69 ? 9.591 8.013 2.548 1.00 89.38 69 CYS A CA 1
ATOM 545 C C . CYS A 1 69 ? 10.845 7.472 3.249 1.00 89.38 69 CYS A C 1
ATOM 547 O O . CYS A 1 69 ? 11.650 6.793 2.618 1.00 89.38 69 CYS A O 1
ATOM 549 N N . GLN A 1 70 ? 10.952 7.664 4.570 1.00 88.19 70 GLN A N 1
ATOM 550 C CA . GLN A 1 70 ? 12.061 7.132 5.377 1.00 88.19 70 GLN A CA 1
ATOM 551 C C . GLN A 1 70 ? 12.137 5.597 5.402 1.00 88.19 70 GLN A C 1
ATOM 553 O O . GLN A 1 70 ? 13.225 5.035 5.527 1.00 88.19 70 GLN A O 1
ATOM 558 N N . LEU A 1 71 ? 10.996 4.902 5.319 1.00 90.19 71 LEU A N 1
ATOM 559 C CA . LEU A 1 71 ? 10.967 3.439 5.222 1.00 90.19 71 LEU A CA 1
ATOM 560 C C . LEU A 1 71 ? 11.453 2.951 3.850 1.00 90.19 71 LEU A C 1
ATOM 562 O O . LEU A 1 71 ? 12.046 1.873 3.758 1.00 90.19 71 LEU A O 1
ATOM 566 N N . ILE A 1 72 ? 11.194 3.725 2.794 1.00 89.56 72 ILE A N 1
ATOM 567 C CA . ILE A 1 72 ? 11.571 3.399 1.415 1.00 89.56 72 ILE A CA 1
ATOM 568 C C . ILE A 1 72 ? 13.073 3.608 1.198 1.00 89.56 72 ILE A C 1
ATOM 570 O O . ILE A 1 72 ? 13.745 2.673 0.754 1.00 89.56 72 ILE A O 1
ATOM 574 N N . SER A 1 73 ? 13.600 4.790 1.531 1.00 87.06 73 SER A N 1
ATOM 575 C CA . SER A 1 73 ? 15.034 5.096 1.486 1.00 87.06 73 SER A CA 1
ATOM 576 C C . SER A 1 73 ? 15.437 6.118 2.557 1.00 87.06 73 SER A C 1
ATOM 578 O O . SER A 1 73 ? 14.615 6.856 3.095 1.00 87.06 73 SER A O 1
ATOM 580 N N . LYS A 1 74 ? 16.737 6.153 2.878 1.00 84.81 74 LYS A N 1
ATOM 581 C CA . LYS A 1 74 ? 17.336 7.204 3.716 1.00 84.81 74 LYS A CA 1
ATOM 582 C C . LYS A 1 74 ? 17.462 8.533 2.966 1.00 84.81 74 LYS A C 1
ATOM 584 O O . LYS A 1 74 ? 17.522 9.574 3.615 1.00 84.81 74 LYS A O 1
ATOM 589 N N . ASP A 1 75 ? 17.532 8.474 1.640 1.00 86.44 75 ASP A N 1
ATOM 590 C CA . ASP A 1 75 ? 17.569 9.631 0.752 1.00 86.44 75 ASP A CA 1
ATOM 591 C C . ASP A 1 75 ? 16.135 10.011 0.348 1.00 86.44 75 ASP A C 1
ATOM 593 O O . ASP A 1 75 ? 15.364 9.159 -0.102 1.00 86.44 75 ASP A O 1
ATOM 597 N N . SER A 1 76 ? 15.767 11.281 0.546 1.00 84.00 76 SER A N 1
ATOM 598 C CA . SER A 1 76 ? 14.431 11.786 0.220 1.00 84.00 76 SER A CA 1
ATOM 599 C C . SER A 1 76 ? 14.141 11.725 -1.270 1.00 84.00 76 SER A C 1
ATOM 601 O O . SER A 1 76 ? 13.031 11.359 -1.651 1.00 84.00 76 SER A O 1
ATOM 603 N N . ASP A 1 77 ? 15.128 12.038 -2.104 1.00 84.56 77 ASP A N 1
ATOM 604 C CA . ASP A 1 77 ? 14.935 12.131 -3.548 1.00 84.56 77 ASP A CA 1
ATOM 605 C C . ASP A 1 77 ? 14.823 10.724 -4.134 1.00 84.56 77 ASP A C 1
ATOM 607 O O . ASP A 1 77 ? 13.943 10.438 -4.946 1.00 84.56 77 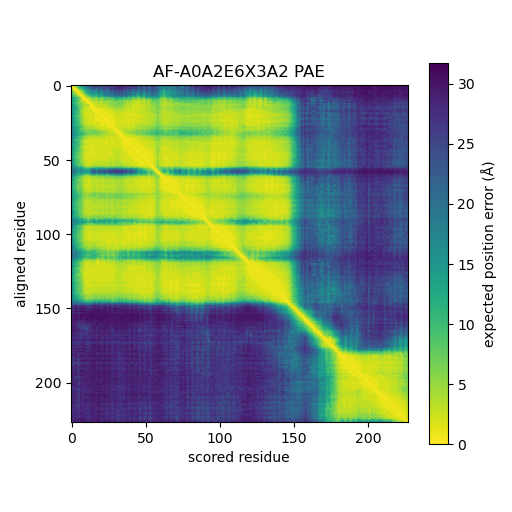ASP A O 1
ATOM 611 N N . GLU A 1 78 ? 15.633 9.788 -3.629 1.00 87.44 78 GLU A N 1
ATOM 612 C CA . GLU A 1 78 ? 15.494 8.372 -3.969 1.00 87.44 78 GLU A CA 1
ATOM 613 C C . GLU A 1 78 ? 14.141 7.808 -3.508 1.00 87.44 78 GLU A C 1
ATOM 615 O O . GLU A 1 78 ? 13.522 7.019 -4.224 1.00 87.44 78 GLU A O 1
ATOM 620 N N . ALA A 1 79 ? 13.655 8.187 -2.322 1.00 88.25 79 ALA A N 1
ATOM 621 C CA . ALA A 1 79 ? 12.350 7.750 -1.836 1.00 88.25 79 ALA A CA 1
ATOM 622 C C . ALA A 1 79 ? 11.210 8.254 -2.732 1.00 88.25 79 ALA A C 1
ATOM 624 O O . ALA A 1 79 ? 10.346 7.459 -3.102 1.00 88.25 79 ALA A O 1
ATOM 625 N N . LEU A 1 80 ? 11.235 9.531 -3.122 1.00 90.12 80 LEU A N 1
ATOM 626 C CA . LEU A 1 80 ? 10.240 10.120 -4.021 1.00 90.12 80 LEU A CA 1
ATOM 627 C C . LEU A 1 80 ? 10.279 9.484 -5.414 1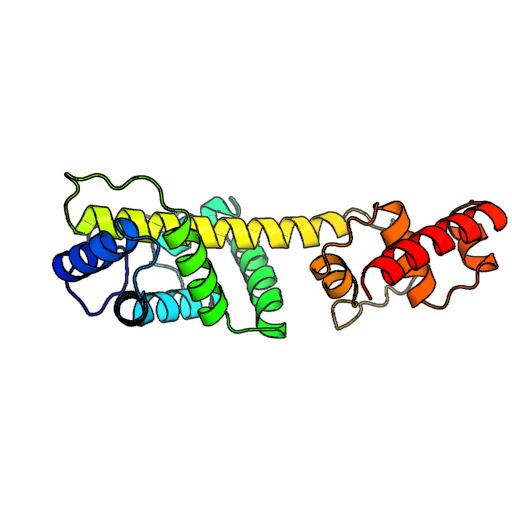.00 90.12 80 LEU A C 1
ATOM 629 O O . LEU A 1 80 ? 9.229 9.108 -5.925 1.00 90.12 80 LEU A O 1
ATOM 633 N N . ASN A 1 81 ? 11.468 9.257 -5.979 1.00 89.19 81 ASN A N 1
ATOM 634 C CA . ASN A 1 81 ? 11.618 8.555 -7.259 1.00 89.19 81 ASN A CA 1
ATOM 635 C C . ASN A 1 81 ? 11.071 7.120 -7.198 1.00 89.19 81 ASN A C 1
ATOM 637 O O . ASN A 1 81 ? 10.429 6.630 -8.118 1.00 89.19 81 ASN A O 1
ATOM 641 N N . ASN A 1 82 ? 11.307 6.415 -6.094 1.00 89.12 82 ASN A N 1
ATOM 642 C CA . ASN A 1 82 ? 10.775 5.069 -5.902 1.00 89.12 82 ASN A CA 1
ATOM 643 C C . ASN A 1 82 ? 9.239 5.057 -5.762 1.00 89.12 82 ASN A C 1
ATOM 645 O O . ASN A 1 82 ? 8.597 4.099 -6.193 1.00 89.12 82 ASN A O 1
ATOM 649 N N . ILE A 1 83 ? 8.658 6.094 -5.151 1.00 91.69 83 ILE A N 1
ATOM 650 C CA . ILE A 1 83 ? 7.204 6.284 -5.084 1.00 91.69 83 ILE A CA 1
ATOM 651 C C . ILE A 1 83 ? 6.650 6.569 -6.478 1.00 91.69 83 ILE A C 1
ATOM 653 O O . ILE A 1 83 ? 5.673 5.928 -6.856 1.00 91.69 83 ILE A O 1
ATOM 657 N N . SER A 1 84 ? 7.273 7.466 -7.249 1.00 89.50 84 SER A N 1
ATOM 658 C CA . SER A 1 84 ? 6.802 7.807 -8.596 1.00 89.50 84 SER A CA 1
ATOM 659 C C . SER A 1 84 ? 6.809 6.585 -9.510 1.00 89.50 84 SER A C 1
ATOM 661 O O . SER A 1 84 ? 5.800 6.308 -10.138 1.00 89.50 84 SER A O 1
ATOM 663 N N . LEU A 1 85 ? 7.866 5.763 -9.470 1.00 87.75 85 LEU A N 1
ATOM 664 C CA . LEU A 1 85 ? 7.923 4.499 -10.217 1.00 87.75 85 LEU A CA 1
ATOM 665 C C . LEU A 1 85 ? 6.753 3.559 -9.896 1.00 87.75 85 LEU A C 1
ATOM 667 O O . LEU A 1 85 ? 6.246 2.868 -10.777 1.00 87.75 85 LEU A O 1
ATOM 671 N N . TRP A 1 86 ? 6.335 3.499 -8.630 1.00 90.81 86 TRP A N 1
ATOM 672 C CA . TRP A 1 86 ? 5.174 2.704 -8.242 1.00 90.81 86 TRP A CA 1
ATOM 673 C C . TRP A 1 86 ? 3.860 3.349 -8.696 1.00 90.81 86 TRP A C 1
ATOM 675 O O . TRP A 1 86 ? 3.008 2.646 -9.230 1.00 90.81 86 TRP A O 1
ATOM 685 N N . VAL A 1 87 ? 3.709 4.667 -8.546 1.00 91.12 87 VAL A N 1
ATOM 686 C CA . VAL A 1 87 ? 2.537 5.413 -9.031 1.00 91.12 87 VAL A CA 1
ATOM 687 C C . VAL A 1 87 ? 2.361 5.228 -10.538 1.00 91.12 87 VAL A C 1
ATOM 689 O O . VAL A 1 87 ? 1.279 4.838 -10.969 1.00 91.12 87 VAL A O 1
ATOM 692 N N . ASP A 1 88 ? 3.429 5.399 -11.315 1.00 86.38 88 ASP A N 1
ATOM 693 C CA . ASP A 1 88 ? 3.436 5.200 -12.766 1.00 86.38 88 ASP A CA 1
ATOM 694 C C . ASP A 1 88 ? 3.038 3.762 -13.129 1.00 86.38 88 ASP A C 1
ATOM 696 O O . ASP A 1 88 ? 2.274 3.533 -14.059 1.00 86.38 88 ASP A O 1
ATOM 700 N N . SER A 1 89 ? 3.479 2.769 -12.348 1.00 83.56 89 SER A N 1
ATOM 701 C CA . SER A 1 89 ? 3.088 1.373 -12.583 1.00 83.56 89 SER A CA 1
ATOM 702 C C . SER A 1 89 ? 1.595 1.097 -12.358 1.00 83.56 89 SER A C 1
ATOM 704 O O . SER A 1 89 ? 1.055 0.168 -12.957 1.00 83.56 89 SER A O 1
ATOM 706 N N . ILE A 1 90 ? 0.924 1.883 -11.507 1.00 85.06 90 ILE A N 1
ATOM 707 C CA . ILE A 1 90 ? -0.508 1.735 -11.211 1.00 85.06 90 ILE A CA 1
ATOM 708 C C . ILE A 1 90 ? -1.356 2.430 -12.267 1.00 85.06 90 ILE A C 1
ATOM 710 O O . ILE A 1 90 ? -2.361 1.867 -12.701 1.00 85.06 90 ILE A O 1
ATOM 714 N N . THR A 1 91 ? -0.971 3.642 -12.674 1.00 79.69 91 THR A N 1
ATOM 715 C CA . THR A 1 91 ? -1.774 4.504 -13.558 1.00 79.69 91 THR A CA 1
ATOM 716 C C . THR A 1 91 ? -2.013 3.906 -14.943 1.00 79.69 91 THR A C 1
ATOM 718 O O . THR A 1 91 ? -2.938 4.324 -15.634 1.00 79.69 91 THR A O 1
ATOM 721 N N . HIS A 1 92 ? -1.243 2.889 -15.333 1.00 71.19 92 HIS A N 1
ATOM 722 C CA . HIS A 1 92 ? -1.487 2.107 -16.544 1.00 71.19 92 HIS A CA 1
ATOM 723 C C . HIS A 1 92 ? -2.729 1.199 -16.478 1.00 71.19 92 HIS A C 1
ATOM 725 O O . HIS A 1 92 ? -3.304 0.898 -17.521 1.00 71.19 92 HIS A O 1
ATOM 731 N N . GLU A 1 93 ? -3.151 0.750 -15.292 1.00 67.81 93 GLU A N 1
ATOM 732 C CA . GLU A 1 93 ? -4.241 -0.232 -15.135 1.00 67.81 93 GLU A CA 1
ATOM 733 C C . GLU A 1 93 ? -5.384 0.241 -14.230 1.00 67.81 93 GLU A C 1
ATOM 735 O O . GLU A 1 93 ? -6.504 -0.260 -14.327 1.00 67.81 93 GLU A O 1
ATOM 740 N N . SER A 1 94 ? -5.103 1.168 -13.319 1.00 83.38 94 SER A N 1
ATOM 741 C CA . SER A 1 94 ? -6.012 1.578 -12.253 1.00 83.38 94 SER A CA 1
ATOM 742 C C . SER A 1 94 ? -5.726 3.020 -11.822 1.00 83.38 94 SER A C 1
ATOM 744 O O . SER A 1 94 ? -4.881 3.709 -12.390 1.00 83.38 94 SER A O 1
ATOM 746 N N . SER A 1 95 ? -6.432 3.498 -10.799 1.00 91.06 95 SER A N 1
ATOM 747 C CA . SER A 1 95 ? -6.108 4.754 -10.123 1.00 91.06 95 SER A CA 1
ATOM 748 C C . SER A 1 95 ? -5.343 4.503 -8.826 1.00 91.06 95 SER A C 1
ATOM 750 O O . SER A 1 95 ? -5.530 3.481 -8.162 1.00 91.06 95 SER A O 1
ATOM 752 N N . VAL A 1 96 ? -4.513 5.472 -8.424 1.00 92.00 96 VAL A N 1
ATOM 753 C CA . VAL A 1 96 ? -3.787 5.433 -7.144 1.00 92.00 96 VAL A CA 1
ATOM 754 C C . VAL A 1 96 ? -4.769 5.261 -5.986 1.00 92.00 96 VAL A C 1
ATOM 756 O O . VAL A 1 96 ? -4.558 4.409 -5.123 1.00 92.00 96 VAL A O 1
ATOM 759 N N . LYS A 1 97 ? -5.888 5.994 -6.004 1.00 93.75 97 LYS A N 1
ATOM 760 C CA . LYS A 1 97 ? -6.972 5.833 -5.029 1.00 93.75 97 LYS A CA 1
ATOM 761 C C . LYS A 1 97 ? -7.522 4.405 -4.958 1.00 93.75 97 LYS A C 1
ATOM 763 O O . LYS A 1 97 ? -7.671 3.869 -3.861 1.00 93.75 97 LYS A O 1
ATOM 768 N N . SER A 1 98 ? -7.796 3.777 -6.103 1.00 91.00 98 SER A N 1
ATOM 769 C CA . SER A 1 98 ? -8.321 2.404 -6.152 1.00 91.00 98 SER A CA 1
ATOM 770 C C . SER A 1 98 ? -7.317 1.394 -5.601 1.00 91.00 98 SER A C 1
ATOM 772 O O . SER A 1 98 ? -7.703 0.464 -4.893 1.00 91.00 98 SER A O 1
ATOM 774 N N . GLU A 1 99 ? -6.024 1.600 -5.859 1.00 92.56 99 GLU A N 1
ATOM 775 C CA . GLU A 1 99 ? -4.969 0.756 -5.300 1.00 92.56 99 GLU A CA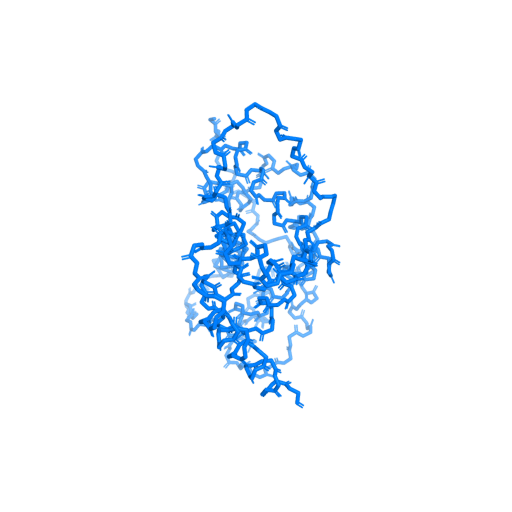 1
ATOM 776 C C . GLU A 1 99 ? -4.856 0.928 -3.777 1.00 92.56 99 GLU A C 1
ATOM 778 O O . GLU A 1 99 ? -4.776 -0.055 -3.043 1.00 92.56 99 GLU A O 1
ATOM 783 N N . ILE A 1 100 ? -4.931 2.160 -3.261 1.00 94.81 100 ILE A N 1
ATOM 784 C CA . ILE A 1 100 ? -4.944 2.414 -1.810 1.00 94.81 100 ILE A CA 1
ATOM 785 C C . ILE A 1 100 ? -6.160 1.746 -1.153 1.00 94.81 100 ILE A C 1
ATOM 787 O O . ILE A 1 100 ? -6.020 1.125 -0.094 1.00 94.81 100 ILE A O 1
ATOM 791 N N . LEU A 1 101 ? -7.338 1.836 -1.779 1.00 94.00 101 LEU A N 1
ATOM 792 C CA . LEU A 1 101 ? -8.548 1.150 -1.328 1.00 94.00 101 LEU A CA 1
ATOM 793 C C . LEU A 1 101 ? -8.334 -0.369 -1.292 1.00 94.00 101 LEU A C 1
ATOM 795 O O . LEU A 1 101 ? -8.641 -1.010 -0.286 1.00 94.00 101 LEU A O 1
ATOM 799 N N . TYR A 1 102 ? -7.772 -0.949 -2.354 1.00 93.19 102 TYR A N 1
ATOM 800 C CA . TYR A 1 102 ? -7.450 -2.374 -2.408 1.00 93.19 102 TYR A CA 1
ATOM 801 C C . TYR A 1 102 ? -6.505 -2.786 -1.269 1.00 93.19 102 TYR A C 1
ATOM 803 O O . TYR A 1 102 ? -6.794 -3.741 -0.542 1.00 93.19 102 TYR A O 1
ATOM 811 N N . ILE A 1 103 ? -5.429 -2.025 -1.050 1.00 94.25 103 ILE A N 1
ATOM 812 C CA . ILE A 1 103 ? -4.485 -2.247 0.051 1.00 94.25 103 ILE A CA 1
ATOM 813 C C . ILE A 1 103 ? -5.222 -2.209 1.389 1.00 94.25 103 ILE A C 1
ATOM 815 O O . ILE A 1 103 ? -5.043 -3.105 2.215 1.00 94.25 103 ILE A O 1
ATOM 819 N N . PHE A 1 104 ? -6.075 -1.209 1.614 1.00 94.06 104 PHE A N 1
ATOM 820 C CA . PHE A 1 104 ? -6.859 -1.106 2.840 1.00 94.06 104 PHE A CA 1
ATOM 821 C C . PHE A 1 104 ? -7.730 -2.350 3.066 1.00 94.06 104 PHE A C 1
ATOM 823 O O . PHE A 1 104 ? -7.681 -2.943 4.146 1.00 94.06 104 PHE A O 1
ATOM 830 N N . LEU A 1 105 ? -8.469 -2.798 2.048 1.00 90.50 105 LEU A N 1
ATOM 831 C CA . LEU A 1 105 ? -9.317 -3.992 2.124 1.00 90.50 105 LEU A CA 1
ATOM 832 C C . LEU A 1 105 ? -8.500 -5.259 2.411 1.00 90.50 105 LEU A C 1
ATOM 834 O O . LEU A 1 105 ? -8.866 -6.056 3.282 1.00 90.50 105 LEU A O 1
ATOM 838 N N . GLU A 1 106 ? -7.368 -5.431 1.727 1.00 90.19 106 GLU A N 1
ATOM 839 C CA . GLU A 1 106 ? -6.452 -6.554 1.930 1.00 90.19 106 GLU A CA 1
ATOM 840 C C . GLU A 1 106 ? -5.948 -6.601 3.382 1.00 90.19 106 GLU A C 1
ATOM 842 O O . GLU A 1 106 ? -5.976 -7.653 4.036 1.00 90.19 106 GLU A O 1
ATOM 847 N N . ARG A 1 107 ? -5.510 -5.451 3.907 1.00 90.38 107 ARG A N 1
ATOM 848 C CA . ARG A 1 107 ? -5.018 -5.305 5.281 1.00 90.38 107 ARG A CA 1
ATOM 849 C C . ARG A 1 107 ? -6.113 -5.573 6.307 1.00 90.38 107 ARG A C 1
ATOM 851 O O . ARG A 1 107 ? -5.902 -6.377 7.215 1.00 90.38 107 ARG A O 1
ATOM 858 N N . MET A 1 108 ? -7.299 -4.999 6.121 1.00 87.19 108 MET A N 1
ATOM 859 C CA . MET A 1 108 ? -8.468 -5.186 6.989 1.00 87.19 108 MET A CA 1
ATOM 860 C C . MET A 1 108 ? -8.841 -6.658 7.178 1.00 87.19 108 MET A C 1
ATOM 862 O O . MET A 1 108 ? -9.043 -7.136 8.304 1.00 87.19 108 MET A O 1
ATOM 866 N N . ARG A 1 109 ? -8.893 -7.414 6.076 1.00 84.06 109 ARG A N 1
ATOM 867 C CA . ARG A 1 109 ? -9.231 -8.843 6.115 1.00 84.06 109 ARG A CA 1
ATOM 868 C C . ARG A 1 109 ? -8.129 -9.670 6.787 1.00 84.06 109 ARG A C 1
ATOM 870 O O . ARG A 1 109 ? -8.438 -10.633 7.483 1.00 84.06 109 ARG A O 1
ATOM 877 N N . LYS A 1 110 ? -6.859 -9.266 6.659 1.00 85.56 110 LYS A N 1
ATOM 878 C CA . LYS A 1 110 ? -5.703 -9.929 7.296 1.00 85.56 110 LYS A CA 1
ATOM 879 C C . LYS A 1 110 ? -5.455 -9.510 8.749 1.00 85.56 110 LYS A C 1
ATOM 881 O O . LYS A 1 110 ? -4.675 -10.170 9.435 1.00 85.56 110 LYS A O 1
ATOM 886 N N . PHE A 1 111 ? -6.090 -8.443 9.226 1.00 83.38 111 PHE A N 1
ATOM 887 C CA . PHE A 1 111 ? -5.866 -7.899 10.562 1.00 83.38 111 PHE A CA 1
ATOM 888 C C . PHE A 1 111 ? -6.332 -8.880 11.653 1.00 83.38 111 PHE A C 1
ATOM 890 O O . PHE A 1 111 ? -7.511 -9.229 11.698 1.00 83.38 111 PHE A O 1
ATOM 897 N N . ARG A 1 112 ? -5.420 -9.355 12.517 1.00 74.31 112 ARG A N 1
ATOM 898 C CA . ARG A 1 112 ? -5.704 -10.440 13.486 1.00 74.31 112 ARG A CA 1
ATOM 899 C C . ARG A 1 112 ? -5.970 -9.986 14.917 1.00 74.31 112 ARG A C 1
ATOM 901 O O . ARG A 1 112 ? -6.685 -10.678 15.628 1.00 74.31 112 ARG A O 1
ATOM 908 N N . TYR A 1 113 ? -5.361 -8.889 15.360 1.00 70.56 113 TYR A N 1
ATOM 909 C CA . TYR A 1 113 ? -5.348 -8.518 16.774 1.00 70.56 113 TYR A CA 1
ATOM 910 C C . TYR A 1 113 ? -5.769 -7.073 16.979 1.00 70.56 113 TYR A C 1
ATOM 912 O O . TYR A 1 113 ? -5.126 -6.165 16.461 1.00 70.56 113 TYR A O 1
ATOM 920 N N . VAL A 1 114 ? -6.798 -6.879 17.800 1.00 64.81 114 VAL A N 1
ATOM 921 C CA . VAL A 1 114 ? -7.298 -5.567 18.204 1.00 64.81 114 VAL A CA 1
ATOM 922 C C . VAL A 1 114 ? -7.015 -5.390 19.688 1.00 64.81 114 VAL A C 1
ATOM 924 O O . VAL A 1 114 ? -7.468 -6.216 20.482 1.00 64.81 114 VAL A O 1
ATOM 927 N N . PRO A 1 115 ? -6.308 -4.328 20.101 1.00 66.31 115 PRO A N 1
ATOM 928 C CA . PRO A 1 115 ? -6.197 -4.020 21.514 1.00 66.31 115 PRO A CA 1
ATOM 929 C C . PRO A 1 115 ? -7.568 -3.571 22.041 1.00 66.31 115 PRO A C 1
ATOM 931 O O . PRO A 1 115 ? -8.039 -2.480 21.730 1.00 66.31 115 PRO A O 1
ATOM 934 N N . THR A 1 116 ? -8.208 -4.411 22.854 1.00 63.41 116 THR A N 1
ATOM 935 C CA . THR A 1 116 ? -9.551 -4.179 23.422 1.00 63.41 116 THR A CA 1
ATOM 936 C C . THR A 1 116 ? -9.627 -2.943 24.321 1.00 63.41 116 THR A C 1
ATOM 938 O O . THR A 1 116 ? -10.677 -2.314 24.415 1.00 63.41 116 THR A O 1
ATOM 941 N N . LEU A 1 117 ? -8.505 -2.561 24.937 1.00 65.56 117 LEU A N 1
ATOM 942 C CA . LEU A 1 117 ? -8.388 -1.406 25.834 1.00 65.56 117 LEU A CA 1
ATOM 943 C C . LEU A 1 117 ? -7.856 -0.135 25.148 1.00 65.56 117 LEU A C 1
ATOM 945 O O . LEU A 1 117 ? -7.641 0.869 25.821 1.00 65.56 117 LEU A O 1
ATOM 949 N N . ALA A 1 118 ? -7.617 -0.149 23.832 1.00 69.38 118 ALA A N 1
ATOM 950 C CA . ALA A 1 118 ? -7.135 1.045 23.140 1.00 69.38 118 ALA A CA 1
ATOM 951 C C . ALA A 1 118 ? -8.224 2.130 23.077 1.00 69.38 118 ALA A C 1
ATOM 953 O O . ALA A 1 118 ? -9.387 1.850 22.761 1.00 69.38 118 ALA A O 1
ATOM 954 N N . ASN A 1 119 ? -7.844 3.381 23.342 1.00 75.00 119 ASN A N 1
ATOM 955 C CA . ASN A 1 119 ? -8.684 4.545 23.056 1.00 75.00 119 ASN A CA 1
ATOM 956 C C . ASN A 1 119 ? -8.878 4.720 21.539 1.00 75.00 119 ASN A C 1
ATOM 958 O O . ASN A 1 119 ? -8.203 4.085 20.724 1.00 75.00 119 ASN A O 1
ATOM 962 N N . ALA A 1 120 ? -9.855 5.539 21.158 1.00 80.88 120 ALA A N 1
ATOM 963 C CA . ALA A 1 120 ? -10.268 5.699 19.768 1.00 80.88 120 ALA A CA 1
ATOM 964 C C . ALA A 1 120 ? -9.147 6.244 18.872 1.00 80.88 120 ALA A C 1
ATOM 966 O O . ALA A 1 120 ? -8.913 5.726 17.781 1.00 80.88 120 ALA A O 1
ATOM 967 N N . GLU A 1 121 ? -8.371 7.193 19.377 1.00 77.81 121 GLU A N 1
ATOM 968 C CA . GLU A 1 121 ? -7.255 7.806 18.663 1.00 77.81 121 GLU A CA 1
ATOM 969 C C . GLU A 1 121 ? -6.108 6.816 18.425 1.00 77.81 121 GLU A C 1
ATOM 971 O O . GLU A 1 121 ? -5.476 6.830 17.368 1.00 77.81 121 GLU A O 1
ATOM 976 N N . MET A 1 122 ? -5.857 5.902 19.370 1.00 75.94 122 MET A N 1
ATOM 977 C CA . MET A 1 122 ? -4.866 4.841 19.177 1.00 75.94 122 MET A CA 1
ATOM 978 C C . MET A 1 122 ? -5.317 3.836 18.118 1.00 75.94 122 MET A C 1
ATOM 980 O O . MET A 1 122 ? -4.485 3.346 17.356 1.00 75.94 122 MET A O 1
ATOM 984 N N . ILE A 1 123 ? -6.617 3.535 18.036 1.00 78.75 123 ILE A N 1
ATOM 985 C CA . ILE A 1 123 ? -7.154 2.677 16.972 1.00 78.75 123 ILE A CA 1
ATOM 986 C C . ILE A 1 123 ? -6.939 3.327 15.603 1.00 78.75 123 ILE A C 1
ATOM 988 O O . ILE A 1 123 ? -6.409 2.671 14.707 1.00 78.75 123 ILE A O 1
ATOM 992 N N . GLU A 1 124 ? -7.241 4.616 15.446 1.00 81.50 124 GLU A N 1
ATOM 993 C CA . GLU A 1 124 ? -6.940 5.338 14.203 1.00 81.50 124 GLU A CA 1
ATOM 994 C C . GLU A 1 124 ? -5.457 5.308 13.851 1.00 81.50 124 GLU A C 1
ATOM 996 O O . GLU A 1 124 ? -5.096 5.042 12.705 1.00 81.50 124 GLU A O 1
ATOM 1001 N N . TYR A 1 125 ? -4.586 5.543 14.834 1.00 83.06 125 TYR A N 1
ATOM 1002 C CA . TYR A 1 125 ? -3.144 5.483 14.631 1.00 83.06 125 TYR A CA 1
ATOM 1003 C C . TYR A 1 125 ? -2.685 4.094 14.172 1.00 83.06 125 TYR A C 1
ATOM 1005 O O . TYR A 1 125 ? -1.868 3.977 13.255 1.00 83.06 125 TYR A O 1
ATOM 1013 N N . ILE A 1 126 ? -3.219 3.031 14.779 1.00 81.75 126 ILE A N 1
ATOM 1014 C CA . ILE A 1 126 ? -2.931 1.649 14.384 1.00 81.75 126 ILE A CA 1
ATOM 1015 C C . ILE A 1 126 ? -3.342 1.423 12.928 1.00 81.75 126 ILE A C 1
ATOM 1017 O O . ILE A 1 126 ? -2.539 0.894 12.160 1.00 81.75 126 ILE A O 1
ATOM 1021 N N . VAL A 1 127 ? -4.539 1.862 12.534 1.00 87.88 127 VAL A N 1
ATOM 1022 C CA . VAL A 1 127 ? -5.029 1.718 11.157 1.00 87.88 127 VAL A CA 1
ATOM 1023 C C . VAL A 1 127 ? -4.186 2.534 10.175 1.00 87.88 127 VAL A C 1
ATOM 1025 O O . VAL A 1 127 ? -3.767 1.999 9.150 1.00 87.88 127 VAL A O 1
ATOM 1028 N N . ALA A 1 128 ? -3.854 3.786 10.498 1.00 86.69 128 ALA A N 1
ATOM 1029 C CA . ALA A 1 128 ? -2.989 4.631 9.674 1.00 86.69 128 ALA A CA 1
ATOM 1030 C C . ALA A 1 128 ? -1.607 4.003 9.465 1.00 86.69 128 ALA A C 1
ATOM 1032 O O . ALA A 1 128 ? -1.090 3.946 8.346 1.00 86.69 128 ALA A O 1
ATOM 1033 N N . ARG A 1 129 ? -1.014 3.479 10.544 1.00 84.88 129 ARG A N 1
ATOM 1034 C CA . ARG A 1 129 ? 0.264 2.769 10.493 1.00 84.88 129 ARG A CA 1
ATOM 1035 C C . ARG A 1 129 ? 0.163 1.513 9.631 1.00 84.88 129 ARG A C 1
ATOM 1037 O O . ARG A 1 129 ? 1.089 1.249 8.865 1.00 84.88 129 ARG A O 1
ATOM 1044 N N . ASP A 1 130 ? -0.912 0.745 9.769 1.00 89.81 130 ASP A N 1
ATOM 1045 C CA . ASP A 1 130 ? -1.112 -0.501 9.031 1.00 89.81 130 ASP A CA 1
ATOM 1046 C C . ASP A 1 130 ? -1.289 -0.256 7.527 1.00 89.81 130 ASP A C 1
ATOM 1048 O O . ASP A 1 130 ? -0.627 -0.907 6.717 1.00 89.81 130 ASP A O 1
ATOM 1052 N N . LEU A 1 131 ? -2.087 0.753 7.163 1.00 93.31 131 LEU A N 1
ATOM 1053 C CA . LEU A 1 131 ? -2.268 1.206 5.785 1.00 93.31 131 LEU A CA 1
ATOM 1054 C C . LEU A 1 131 ? -0.942 1.673 5.174 1.00 93.31 131 LEU A C 1
ATOM 1056 O O . LEU A 1 131 ? -0.556 1.204 4.105 1.00 93.31 131 LEU A O 1
ATOM 1060 N N . LYS A 1 132 ? -0.193 2.523 5.889 1.00 93.44 132 LYS A N 1
ATOM 1061 C CA . LYS A 1 132 ? 1.139 2.980 5.464 1.00 93.44 132 LYS A CA 1
ATOM 1062 C C . LYS A 1 132 ? 2.090 1.813 5.204 1.00 93.44 132 LYS A C 1
ATOM 1064 O O . LYS A 1 132 ? 2.813 1.815 4.210 1.00 93.44 132 LYS A O 1
ATOM 1069 N N . LEU A 1 133 ? 2.121 0.822 6.098 1.00 92.31 133 LEU A N 1
ATOM 1070 C CA . LEU A 1 133 ? 2.948 -0.371 5.908 1.00 92.31 133 LEU A CA 1
ATOM 1071 C C . LEU A 1 133 ? 2.479 -1.188 4.699 1.00 92.31 133 LEU A C 1
ATOM 1073 O O . LEU A 1 133 ? 3.318 -1.695 3.959 1.00 92.31 133 LEU A O 1
ATOM 1077 N N . GLY A 1 134 ? 1.168 -1.279 4.466 1.00 93.81 134 GLY A N 1
ATOM 1078 C CA . GLY A 1 134 ? 0.597 -1.850 3.247 1.00 93.81 134 GLY A CA 1
ATOM 1079 C C . GLY A 1 134 ? 1.143 -1.179 1.984 1.00 93.81 134 GLY A C 1
ATOM 1080 O O . GLY A 1 134 ? 1.741 -1.860 1.153 1.00 93.81 134 GLY A O 1
ATOM 1081 N N . ILE A 1 135 ? 1.036 0.150 1.896 1.00 95.19 135 ILE A N 1
ATOM 1082 C CA . ILE A 1 135 ? 1.569 0.957 0.782 1.00 95.19 135 ILE A CA 1
ATOM 1083 C C . ILE A 1 135 ? 3.072 0.712 0.604 1.00 95.19 135 ILE A C 1
ATOM 1085 O O . ILE A 1 135 ? 3.532 0.382 -0.488 1.00 95.19 135 ILE A O 1
ATOM 1089 N N . TYR A 1 136 ? 3.844 0.778 1.691 1.00 95.50 136 TYR A N 1
ATOM 1090 C CA . TYR A 1 136 ? 5.279 0.489 1.675 1.00 95.50 136 TYR A CA 1
ATOM 1091 C C . TYR A 1 136 ? 5.602 -0.892 1.084 1.00 95.50 136 TYR A C 1
ATOM 1093 O O . TYR A 1 136 ? 6.536 -1.026 0.290 1.00 95.50 136 TYR A O 1
ATOM 1101 N N . HIS A 1 137 ? 4.856 -1.933 1.464 1.00 93.19 137 HIS A N 1
ATOM 1102 C CA . HIS A 1 137 ? 5.084 -3.287 0.966 1.00 93.19 137 HIS A CA 1
ATOM 1103 C C . HIS A 1 137 ? 4.785 -3.419 -0.528 1.00 93.19 137 HIS A C 1
ATOM 1105 O O . HIS A 1 137 ? 5.547 -4.087 -1.229 1.00 93.19 137 HIS A O 1
ATOM 1111 N N . HIS A 1 138 ? 3.737 -2.755 -1.014 1.00 92.31 138 HIS A N 1
ATOM 1112 C CA . HIS A 1 138 ? 3.391 -2.704 -2.436 1.00 92.31 138 HIS A CA 1
ATOM 1113 C C . HIS A 1 138 ? 4.445 -1.959 -3.264 1.00 92.31 138 HIS A C 1
ATOM 1115 O O . HIS A 1 138 ? 4.931 -2.496 -4.263 1.00 92.31 138 HIS A O 1
ATOM 1121 N N . ILE A 1 139 ? 4.924 -0.808 -2.780 1.00 91.81 139 ILE A N 1
ATOM 1122 C CA . ILE A 1 139 ? 6.054 -0.086 -3.386 1.00 91.81 139 ILE A CA 1
ATOM 1123 C C . ILE A 1 139 ? 7.290 -0.989 -3.434 1.00 91.81 139 ILE A C 1
ATOM 1125 O O . ILE A 1 139 ? 7.872 -1.211 -4.492 1.00 91.81 139 ILE A O 1
ATOM 1129 N N . ARG A 1 140 ? 7.690 -1.582 -2.303 1.00 89.00 140 ARG A N 1
ATOM 1130 C CA . ARG A 1 140 ? 8.863 -2.472 -2.231 1.00 89.00 140 ARG A CA 1
ATOM 1131 C C . ARG A 1 140 ? 8.757 -3.671 -3.158 1.00 89.00 140 ARG A C 1
ATOM 1133 O O . ARG A 1 140 ? 9.770 -4.072 -3.728 1.00 89.00 140 ARG A O 1
ATOM 1140 N N . TYR A 1 141 ? 7.575 -4.268 -3.266 1.00 85.62 141 TYR A N 1
ATOM 1141 C CA . TYR A 1 141 ? 7.340 -5.391 -4.162 1.00 85.62 141 TYR A CA 1
ATOM 1142 C C . TYR A 1 141 ? 7.557 -4.969 -5.616 1.00 85.62 141 TYR A C 1
ATOM 1144 O O . TYR A 1 141 ? 8.337 -5.617 -6.312 1.00 85.62 141 TYR A O 1
ATOM 1152 N N . THR A 1 142 ? 6.980 -3.839 -6.022 1.00 84.25 142 THR A N 1
ATOM 1153 C CA . THR A 1 142 ? 7.149 -3.251 -7.358 1.00 84.25 142 THR A CA 1
ATOM 1154 C C . THR A 1 142 ? 8.610 -2.928 -7.643 1.00 84.25 142 THR A C 1
ATOM 1156 O O . THR A 1 142 ? 9.179 -3.427 -8.608 1.00 84.25 142 THR A O 1
ATOM 1159 N N . LEU A 1 143 ? 9.291 -2.228 -6.732 1.00 82.62 143 LEU A N 1
ATOM 1160 C CA . LEU A 1 143 ? 10.721 -1.941 -6.857 1.00 82.62 143 LEU A CA 1
ATOM 1161 C C . LEU A 1 143 ? 11.569 -3.208 -6.928 1.00 82.62 143 LEU A C 1
ATOM 1163 O O . LEU A 1 143 ? 12.572 -3.230 -7.630 1.00 82.62 143 LEU A O 1
ATOM 1167 N N . ARG A 1 144 ? 11.209 -4.268 -6.195 1.00 80.06 144 ARG A N 1
ATOM 1168 C CA . ARG A 1 144 ? 11.910 -5.554 -6.281 1.00 80.06 144 ARG A CA 1
ATOM 1169 C C . ARG A 1 144 ? 11.757 -6.164 -7.668 1.00 80.06 144 ARG A C 1
ATOM 1171 O O . ARG A 1 144 ? 12.701 -6.805 -8.115 1.00 80.06 144 ARG A O 1
ATOM 1178 N N . LEU A 1 145 ? 10.602 -6.001 -8.313 1.00 68.25 145 LEU A N 1
ATOM 1179 C CA . LEU A 1 145 ? 10.388 -6.425 -9.695 1.00 68.25 145 LEU A CA 1
ATOM 1180 C C . LEU A 1 145 ? 11.234 -5.569 -10.646 1.00 68.25 145 LEU A C 1
ATOM 1182 O O . LEU A 1 145 ? 12.105 -6.122 -11.308 1.00 68.25 145 LEU A O 1
ATOM 1186 N N . CYS A 1 146 ? 11.118 -4.239 -10.589 1.00 66.00 146 CYS A N 1
ATOM 1187 C CA . CYS A 1 146 ? 11.891 -3.320 -11.434 1.00 66.00 146 CYS A CA 1
ATOM 1188 C C . CYS A 1 146 ? 13.415 -3.489 -11.271 1.00 66.00 146 CYS A C 1
ATOM 1190 O O . CYS A 1 146 ? 14.165 -3.495 -12.243 1.00 66.00 146 CYS A O 1
ATOM 1192 N N . LYS A 1 147 ? 13.903 -3.668 -10.035 1.00 61.03 147 LYS A N 1
ATOM 1193 C CA . LYS A 1 147 ? 15.334 -3.855 -9.731 1.00 61.03 147 LYS A CA 1
ATOM 1194 C C . LYS A 1 147 ? 15.823 -5.284 -9.986 1.00 61.03 147 LYS A C 1
ATOM 1196 O O . LYS A 1 147 ? 17.032 -5.487 -10.069 1.00 61.03 147 LYS A O 1
ATOM 1201 N N . ARG A 1 148 ? 14.936 -6.282 -10.119 1.00 51.75 148 ARG A N 1
ATOM 1202 C CA . ARG A 1 148 ? 15.333 -7.637 -10.550 1.00 51.75 148 ARG A CA 1
ATOM 1203 C C . ARG A 1 148 ? 15.839 -7.629 -11.990 1.00 51.75 148 ARG A C 1
ATOM 1205 O O . ARG A 1 148 ? 16.755 -8.393 -12.286 1.00 51.75 148 ARG A O 1
ATOM 1212 N N . ASP A 1 149 ? 15.300 -6.736 -12.815 1.00 43.78 149 ASP A N 1
ATOM 1213 C CA . ASP A 1 149 ? 15.679 -6.572 -14.221 1.00 43.78 149 ASP A CA 1
ATOM 1214 C C . ASP A 1 149 ? 16.872 -5.615 -14.408 1.00 43.78 149 ASP A C 1
ATOM 1216 O O . ASP A 1 149 ? 17.579 -5.682 -15.410 1.00 43.78 149 ASP A O 1
ATOM 1220 N N . ALA A 1 150 ? 17.199 -4.804 -13.393 1.00 39.41 150 ALA A N 1
ATOM 1221 C CA . ALA A 1 150 ? 18.325 -3.863 -13.412 1.00 39.41 150 ALA A CA 1
ATOM 1222 C C . ALA A 1 150 ? 19.729 -4.506 -13.276 1.00 39.41 150 ALA A C 1
ATOM 1224 O O . ALA A 1 150 ? 20.731 -3.790 -13.254 1.00 39.41 150 ALA A O 1
ATOM 1225 N N . PHE A 1 151 ? 19.843 -5.839 -13.195 1.00 33.53 151 PHE A N 1
ATOM 1226 C CA . PHE A 1 151 ? 21.141 -6.533 -13.090 1.00 33.53 151 PHE A CA 1
ATOM 1227 C C . PHE A 1 151 ? 21.810 -6.880 -14.427 1.00 33.53 151 PHE A C 1
ATOM 1229 O O . PHE A 1 151 ? 22.875 -7.494 -14.425 1.00 33.53 151 PHE A O 1
ATOM 1236 N N . TYR A 1 152 ? 21.274 -6.419 -15.557 1.00 36.16 152 TYR A N 1
ATOM 1237 C CA . TYR A 1 152 ? 22.035 -6.349 -16.803 1.00 36.16 152 TYR A CA 1
ATOM 1238 C C . TYR A 1 152 ? 22.272 -4.889 -17.186 1.00 36.16 152 TYR A C 1
ATOM 1240 O O . TYR A 1 152 ? 21.671 -4.365 -18.117 1.00 36.16 152 TYR A O 1
ATOM 1248 N N . ARG A 1 153 ? 23.240 -4.242 -16.522 1.00 34.25 153 ARG A N 1
ATOM 1249 C CA . ARG A 1 153 ? 24.086 -3.314 -17.279 1.00 34.25 153 ARG A CA 1
ATOM 1250 C C . ARG A 1 153 ? 24.831 -4.180 -18.285 1.00 34.25 153 ARG A C 1
ATOM 1252 O O . ARG A 1 153 ? 25.811 -4.837 -17.936 1.00 34.25 153 ARG A O 1
ATOM 1259 N N . VAL A 1 154 ? 24.328 -4.238 -19.516 1.00 38.00 154 VAL A N 1
ATOM 1260 C CA . VAL A 1 154 ? 25.197 -4.536 -20.652 1.00 38.00 154 VAL A CA 1
ATOM 1261 C C . VAL A 1 154 ? 26.292 -3.485 -20.550 1.00 38.00 154 VAL A C 1
ATOM 1263 O O . VAL A 1 154 ? 26.004 -2.298 -20.638 1.00 38.00 154 VAL A O 1
ATOM 1266 N N . VAL A 1 155 ? 27.502 -3.923 -20.196 1.00 39.31 155 VAL A N 1
ATOM 1267 C CA . VAL A 1 155 ? 28.702 -3.084 -20.174 1.00 39.31 155 VAL A CA 1
ATOM 1268 C C . VAL A 1 155 ? 28.676 -2.251 -21.447 1.00 39.31 155 VAL A C 1
ATOM 1270 O O . VAL A 1 155 ? 28.556 -2.848 -22.516 1.00 39.31 155 VAL A O 1
ATOM 1273 N N . ASP A 1 156 ? 28.706 -0.921 -21.308 1.00 38.59 156 ASP A N 1
ATOM 1274 C CA . ASP A 1 156 ? 28.638 0.045 -22.406 1.00 38.59 156 ASP A CA 1
ATOM 1275 C C . ASP A 1 156 ? 29.618 -0.359 -23.514 1.00 38.59 156 ASP A C 1
ATOM 1277 O O . ASP A 1 156 ? 30.816 -0.082 -23.460 1.00 38.59 156 ASP A O 1
ATOM 1281 N N . ALA A 1 157 ? 29.109 -1.084 -24.508 1.00 42.50 157 ALA A N 1
ATOM 1282 C CA . ALA A 1 157 ? 29.851 -1.456 -25.691 1.00 42.50 157 ALA A CA 1
ATOM 1283 C C . ALA A 1 157 ? 29.641 -0.310 -26.688 1.00 42.50 157 ALA A C 1
ATOM 1285 O O . ALA A 1 157 ? 28.506 -0.111 -27.140 1.00 42.50 157 ALA A O 1
ATOM 1286 N N . PRO A 1 158 ? 30.684 0.473 -27.021 1.00 37.38 158 PRO A N 1
ATOM 1287 C CA . PRO A 1 158 ? 30.549 1.578 -27.957 1.00 37.38 158 PRO A CA 1
ATOM 1288 C C . PRO A 1 158 ? 30.085 1.018 -29.307 1.00 37.38 158 PRO A C 1
ATOM 1290 O O . PRO A 1 158 ? 30.796 0.241 -29.940 1.00 37.38 158 PRO A O 1
ATOM 1293 N N . GLY A 1 159 ? 28.859 1.364 -29.711 1.00 46.06 159 GLY A N 1
ATOM 1294 C CA . GLY A 1 159 ? 28.250 0.907 -30.966 1.00 46.06 159 GLY A CA 1
ATOM 1295 C C . GLY A 1 159 ? 26.816 0.379 -30.860 1.00 46.06 159 GLY A C 1
ATOM 1296 O O . GLY A 1 159 ? 26.167 0.230 -31.892 1.00 46.06 159 GLY A O 1
ATOM 1297 N N . PHE A 1 160 ? 26.283 0.139 -29.658 1.00 40.84 160 PHE A N 1
ATOM 1298 C CA . PHE A 1 160 ? 24.872 -0.228 -29.495 1.00 40.84 160 PHE A CA 1
ATOM 1299 C C . PHE A 1 160 ? 24.024 1.000 -29.152 1.00 40.84 160 PHE A C 1
ATOM 1301 O O . PHE A 1 160 ? 24.133 1.560 -28.064 1.00 40.84 160 PHE A O 1
ATOM 1308 N N . GLN A 1 161 ? 23.152 1.414 -30.075 1.00 39.56 161 GLN A N 1
ATOM 1309 C CA . GLN A 1 161 ? 22.050 2.315 -29.741 1.00 39.56 161 GLN A CA 1
ATOM 1310 C C . GLN A 1 161 ? 21.077 1.547 -28.840 1.00 39.56 161 GLN A C 1
ATOM 1312 O O . GLN A 1 161 ? 20.431 0.596 -29.281 1.00 39.56 161 GLN A O 1
ATOM 1317 N N . VAL A 1 162 ? 21.006 1.926 -27.563 1.00 43.38 162 VAL A N 1
ATOM 1318 C CA . VAL A 1 162 ? 20.002 1.401 -26.635 1.00 43.38 162 VAL A CA 1
ATOM 1319 C C . VAL A 1 162 ? 18.643 1.905 -27.113 1.00 43.38 162 VAL A C 1
ATOM 1321 O O . VAL A 1 162 ? 18.306 3.072 -26.928 1.00 43.38 162 VAL A O 1
ATOM 1324 N N . ALA A 1 163 ? 17.870 1.035 -27.760 1.00 42.75 163 ALA A N 1
ATOM 1325 C CA . ALA A 1 163 ? 16.464 1.296 -28.014 1.00 42.75 163 ALA A CA 1
ATOM 1326 C C . ALA A 1 163 ? 15.735 1.259 -26.663 1.00 42.75 163 ALA A C 1
ATOM 1328 O O . ALA A 1 163 ? 15.434 0.190 -26.133 1.00 42.75 163 ALA A O 1
ATOM 1329 N N . VAL A 1 164 ? 15.515 2.432 -26.071 1.00 39.03 164 VAL A N 1
ATOM 1330 C CA . VAL A 1 164 ? 14.658 2.585 -24.895 1.00 39.03 164 VAL A CA 1
ATOM 1331 C C . VAL A 1 164 ? 13.225 2.418 -25.390 1.00 39.03 164 VAL A C 1
ATOM 1333 O O . VAL A 1 164 ? 12.743 3.236 -26.171 1.00 39.03 164 VAL A O 1
ATOM 1336 N N . GLN A 1 165 ? 12.563 1.325 -25.010 1.00 35.53 165 GLN A N 1
ATOM 1337 C CA . GLN A 1 165 ? 11.133 1.184 -25.278 1.00 35.53 165 GLN A CA 1
ATOM 1338 C C . GLN A 1 165 ? 10.381 2.251 -24.474 1.00 35.53 165 GLN A C 1
ATOM 1340 O O . GLN A 1 165 ? 10.647 2.436 -23.288 1.00 35.53 165 GLN A O 1
ATOM 1345 N N . THR A 1 166 ? 9.464 2.966 -25.125 1.00 38.47 166 THR A N 1
ATOM 1346 C CA . THR A 1 166 ? 8.614 3.996 -24.504 1.00 38.47 166 THR A CA 1
ATOM 1347 C C . THR A 1 166 ? 7.542 3.413 -23.584 1.00 38.47 166 THR A C 1
ATOM 1349 O O . THR A 1 166 ? 6.985 4.139 -22.771 1.00 38.47 166 THR A O 1
ATOM 1352 N N . GLU A 1 167 ? 7.275 2.111 -23.688 1.00 36.03 167 GLU A N 1
ATOM 1353 C CA . GLU A 1 167 ? 6.277 1.382 -22.905 1.00 36.03 167 GLU A CA 1
ATOM 1354 C C . GLU A 1 167 ? 6.886 0.078 -22.368 1.00 36.03 167 GLU A C 1
ATOM 1356 O O . GLU A 1 167 ? 7.749 -0.531 -23.009 1.00 36.03 167 GLU A O 1
ATOM 1361 N N . LEU A 1 168 ? 6.458 -0.341 -21.172 1.00 42.94 168 LEU A N 1
ATOM 1362 C CA . LEU A 1 168 ? 6.901 -1.582 -20.532 1.00 42.94 168 LEU A CA 1
ATOM 1363 C C . LEU A 1 168 ? 6.484 -2.791 -21.391 1.00 42.94 168 LEU A C 1
ATOM 1365 O O . LEU A 1 168 ? 5.292 -2.962 -21.640 1.00 42.94 168 LEU A O 1
ATOM 1369 N N . PRO A 1 169 ? 7.417 -3.659 -21.828 1.00 45.56 169 PRO A N 1
ATOM 1370 C CA . PRO A 1 169 ? 7.056 -4.825 -22.623 1.00 45.56 169 PRO A CA 1
ATOM 1371 C C . PRO A 1 169 ? 6.193 -5.790 -21.798 1.00 45.56 169 PRO A C 1
ATOM 1373 O O . PRO A 1 169 ? 6.410 -5.941 -20.593 1.00 45.56 169 PRO A O 1
ATOM 1376 N N . ASP A 1 170 ? 5.283 -6.497 -22.481 1.00 43.69 170 ASP A N 1
ATOM 1377 C CA . ASP A 1 170 ? 4.293 -7.506 -22.029 1.00 43.69 170 ASP A CA 1
ATOM 1378 C C . ASP A 1 170 ? 4.770 -8.595 -21.035 1.00 43.69 170 ASP A C 1
ATOM 1380 O O . ASP A 1 170 ? 4.019 -9.482 -20.625 1.00 43.69 170 ASP A O 1
ATOM 1384 N N . PHE A 1 171 ? 6.021 -8.555 -20.591 1.00 46.47 171 PHE A N 1
ATOM 1385 C CA . PHE A 1 171 ? 6.561 -9.411 -19.546 1.00 46.47 171 PHE A CA 1
ATOM 1386 C C . PHE A 1 171 ? 5.845 -9.236 -18.191 1.00 46.47 171 PHE A C 1
ATOM 1388 O O . PHE A 1 171 ? 5.684 -10.228 -17.476 1.00 46.47 171 PHE A O 1
ATOM 1395 N N . ILE A 1 172 ? 5.365 -8.032 -17.841 1.00 43.38 172 ILE A N 1
ATOM 1396 C CA . ILE A 1 172 ? 4.562 -7.829 -16.616 1.00 43.38 172 ILE A CA 1
ATOM 1397 C C . ILE A 1 172 ? 3.237 -8.596 -16.709 1.00 43.38 172 ILE A C 1
ATOM 1399 O O . ILE A 1 172 ? 2.812 -9.193 -15.719 1.00 43.38 172 ILE A O 1
ATOM 1403 N N . LEU A 1 173 ? 2.633 -8.665 -17.899 1.00 43.31 173 LEU A N 1
ATOM 1404 C CA . LEU A 1 173 ? 1.417 -9.438 -18.156 1.00 43.31 173 LEU A CA 1
ATOM 1405 C C . LEU A 1 173 ? 1.665 -10.941 -17.934 1.00 43.31 173 LEU A C 1
ATOM 1407 O O . LEU A 1 173 ? 0.905 -11.619 -17.241 1.00 43.31 173 LEU A O 1
ATOM 1411 N N . LEU A 1 174 ? 2.802 -11.442 -18.424 1.00 46.28 174 LEU A N 1
ATOM 1412 C CA . LEU A 1 174 ? 3.233 -12.832 -18.235 1.00 46.28 174 LEU A CA 1
ATOM 1413 C C . LEU A 1 174 ? 3.589 -13.151 -16.775 1.00 46.28 174 LEU A C 1
ATOM 1415 O O . LEU A 1 174 ? 3.379 -14.274 -16.316 1.00 46.28 174 LEU A O 1
ATOM 1419 N N . ALA A 1 175 ? 4.083 -12.170 -16.017 1.00 44.88 175 ALA A N 1
ATOM 1420 C CA . ALA A 1 175 ? 4.355 -12.315 -14.588 1.00 44.88 175 ALA A CA 1
ATOM 1421 C C . ALA A 1 175 ? 3.071 -12.245 -13.732 1.00 44.88 175 ALA A C 1
ATOM 1423 O O . ALA A 1 175 ? 2.950 -12.990 -12.754 1.00 44.88 175 ALA A O 1
ATOM 1424 N N . LYS A 1 176 ? 2.084 -11.418 -14.115 1.00 44.41 176 LYS A N 1
ATOM 1425 C CA . LYS A 1 176 ? 0.748 -11.359 -13.487 1.00 44.41 176 LYS A CA 1
ATOM 1426 C C . LYS A 1 176 ? -0.048 -12.650 -13.673 1.00 44.41 176 LYS A C 1
ATOM 1428 O O . LYS A 1 176 ? -0.795 -13.032 -12.776 1.00 44.41 176 LYS A O 1
ATOM 1433 N N . MET A 1 177 ? 0.203 -13.394 -14.749 1.00 48.72 177 MET A N 1
ATOM 1434 C CA . MET A 1 177 ? -0.371 -14.723 -14.981 1.00 48.72 177 MET A CA 1
ATOM 1435 C C . MET A 1 177 ? 0.153 -15.832 -14.036 1.00 48.72 177 MET A C 1
ATOM 1437 O O . MET A 1 177 ? -0.182 -16.996 -14.225 1.00 48.72 177 MET A O 1
ATOM 1441 N N . LYS A 1 178 ? 0.942 -15.524 -12.988 1.00 50.47 178 LYS A N 1
ATOM 1442 C CA . LYS A 1 178 ? 1.545 -16.515 -12.060 1.00 50.47 178 LYS A CA 1
ATOM 1443 C C . LYS A 1 178 ? 2.347 -17.614 -12.766 1.00 50.47 178 LYS A C 1
ATOM 1445 O O . LYS A 1 178 ? 2.522 -18.706 -12.218 1.00 50.47 178 LYS A O 1
ATOM 1450 N N . ILE A 1 179 ? 2.877 -17.349 -13.955 1.00 54.84 179 ILE A N 1
ATOM 1451 C CA . ILE A 1 179 ? 3.771 -18.304 -14.593 1.00 54.84 179 ILE A CA 1
ATOM 1452 C C . ILE A 1 179 ? 5.079 -18.227 -13.809 1.00 54.84 179 ILE A C 1
ATOM 1454 O O . ILE A 1 179 ? 5.821 -17.251 -13.914 1.00 54.84 179 ILE A O 1
ATOM 1458 N N . ASN A 1 180 ? 5.348 -19.227 -12.966 1.00 57.91 180 ASN A N 1
ATOM 1459 C CA . ASN A 1 180 ? 6.630 -19.399 -12.277 1.00 57.91 180 ASN A CA 1
ATOM 1460 C C . ASN A 1 180 ? 7.720 -19.769 -13.299 1.00 57.91 180 ASN A C 1
ATOM 1462 O O . ASN A 1 180 ? 8.373 -20.807 -13.190 1.00 57.91 180 ASN A O 1
ATOM 1466 N N . LEU A 1 181 ? 7.901 -18.936 -14.324 1.00 60.53 181 LEU A N 1
ATOM 1467 C CA . LEU A 1 181 ? 8.977 -19.084 -15.278 1.00 60.53 181 LEU A CA 1
ATOM 1468 C C . LEU A 1 181 ? 10.287 -18.906 -14.527 1.00 60.53 181 LEU A C 1
ATOM 1470 O O . LEU A 1 181 ? 10.511 -17.948 -13.780 1.00 60.53 181 LEU A O 1
ATOM 1474 N N . THR A 1 182 ? 11.176 -19.864 -14.732 1.00 64.88 182 THR A N 1
ATOM 1475 C CA . THR A 1 182 ? 12.566 -19.710 -14.334 1.00 64.88 182 THR A CA 1
ATOM 1476 C C . THR A 1 182 ? 13.176 -18.533 -15.096 1.00 64.88 182 THR A C 1
ATOM 1478 O O . THR A 1 182 ? 12.770 -18.219 -16.215 1.00 64.88 182 THR A O 1
ATOM 1481 N N . LYS A 1 183 ? 14.214 -17.908 -14.527 1.00 61.56 183 LYS A N 1
ATOM 1482 C CA . LYS A 1 183 ? 14.945 -16.801 -15.179 1.00 61.56 183 LYS A CA 1
ATOM 1483 C C . LYS A 1 183 ? 15.386 -17.146 -16.609 1.00 61.56 183 LYS A C 1
ATOM 1485 O O . LYS A 1 183 ? 15.387 -16.293 -17.489 1.00 61.56 183 LYS A O 1
ATOM 1490 N N . TRP A 1 184 ? 15.730 -18.413 -16.828 1.00 75.69 184 TRP A N 1
ATOM 1491 C CA . TRP A 1 184 ? 16.080 -18.957 -18.134 1.00 75.69 184 TRP A CA 1
ATOM 1492 C C . TRP A 1 184 ? 14.902 -18.938 -19.118 1.00 75.69 184 TRP A C 1
ATOM 1494 O O . TRP A 1 184 ? 15.053 -18.489 -20.250 1.00 75.69 184 TRP A O 1
ATOM 1504 N N . GLN A 1 185 ? 13.717 -19.362 -18.680 1.00 70.62 185 GLN A N 1
ATOM 1505 C CA . GLN A 1 185 ? 12.519 -19.366 -19.517 1.00 70.62 185 GLN A CA 1
ATOM 1506 C C . GLN A 1 185 ? 12.041 -17.950 -19.852 1.00 70.62 185 GLN A C 1
ATOM 1508 O O . GLN A 1 185 ? 11.666 -17.704 -20.994 1.00 70.62 185 GLN A O 1
ATOM 1513 N N . SER A 1 186 ? 12.119 -17.004 -18.910 1.00 68.50 186 SER A N 1
ATOM 1514 C CA . SER A 1 186 ? 11.811 -15.591 -19.179 1.00 68.50 186 SER A CA 1
ATOM 1515 C C . SER A 1 186 ? 12.749 -14.997 -20.235 1.00 68.50 186 SER A C 1
ATOM 1517 O O . SER A 1 186 ? 12.296 -14.326 -21.158 1.00 68.50 186 SER A O 1
ATOM 1519 N N . TYR A 1 187 ? 14.049 -15.300 -20.148 1.00 76.50 187 TYR A N 1
ATOM 1520 C CA . TYR A 1 187 ? 15.030 -14.863 -21.141 1.00 76.50 187 TYR A CA 1
ATOM 1521 C C . TYR A 1 187 ? 14.772 -15.476 -22.525 1.00 76.50 187 TYR A C 1
ATOM 1523 O O . TYR A 1 187 ? 14.801 -14.773 -23.533 1.00 76.50 187 TYR A O 1
ATOM 1531 N N . LEU A 1 188 ? 14.456 -16.772 -22.590 1.00 77.88 188 LEU A N 1
ATOM 1532 C CA . LEU A 1 188 ? 14.088 -17.421 -23.849 1.00 77.88 188 LEU A CA 1
ATOM 1533 C C . LEU A 1 188 ? 12.814 -16.840 -24.460 1.00 77.88 188 LEU A C 1
ATOM 1535 O O . LEU A 1 188 ? 12.770 -16.639 -25.672 1.00 77.88 188 LEU A O 1
ATOM 1539 N N . PHE A 1 189 ? 11.809 -16.549 -23.635 1.00 71.44 189 PHE A N 1
ATOM 1540 C CA . PHE A 1 189 ? 10.564 -15.935 -24.076 1.00 71.44 189 PHE A CA 1
ATOM 1541 C C . PHE A 1 189 ? 10.799 -14.545 -24.675 1.00 71.44 189 PHE A C 1
ATOM 1543 O O . PHE A 1 189 ? 10.305 -14.251 -25.760 1.00 71.44 189 PHE A O 1
ATOM 1550 N N . TYR A 1 190 ? 11.630 -13.725 -24.028 1.00 74.12 190 TYR A N 1
ATOM 1551 C CA . TYR A 1 190 ? 12.053 -12.435 -24.573 1.00 74.12 190 TYR A CA 1
ATOM 1552 C C . TYR A 1 190 ? 12.710 -12.585 -25.952 1.00 74.12 190 TYR A C 1
ATOM 1554 O O . TYR A 1 190 ? 12.359 -11.888 -26.898 1.00 74.12 190 TYR A O 1
ATOM 1562 N N . LEU A 1 191 ? 13.625 -13.544 -26.119 1.00 76.00 191 LEU A N 1
ATOM 1563 C CA . LEU A 1 191 ? 14.260 -13.752 -27.420 1.00 76.00 191 LEU A CA 1
ATOM 1564 C C . LEU A 1 191 ? 13.261 -14.200 -28.508 1.00 76.00 191 LEU A C 1
ATOM 1566 O O . LEU A 1 191 ? 13.470 -13.897 -29.682 1.00 76.00 191 LEU A O 1
ATOM 1570 N N . ILE A 1 192 ? 12.200 -14.926 -28.135 1.00 74.69 192 ILE A N 1
ATOM 1571 C CA . ILE A 1 192 ? 11.108 -15.311 -29.046 1.00 74.69 192 ILE A CA 1
ATOM 1572 C C . ILE A 1 192 ? 10.294 -14.085 -29.456 1.00 74.69 192 ILE A C 1
ATOM 1574 O O . ILE A 1 192 ? 10.047 -13.907 -30.647 1.00 74.69 192 ILE A O 1
ATOM 1578 N N . SER A 1 193 ? 9.903 -13.235 -28.501 1.00 71.25 193 SER A N 1
ATOM 1579 C CA . SER A 1 193 ? 9.065 -12.062 -28.781 1.00 71.25 193 SER A CA 1
ATOM 1580 C C . SER A 1 193 ? 9.765 -11.032 -29.669 1.00 71.25 193 SER A C 1
ATOM 1582 O O . SER A 1 193 ? 9.120 -10.391 -30.489 1.00 71.25 193 SER A O 1
ATOM 1584 N N . GLN A 1 194 ? 11.095 -10.942 -29.592 1.00 71.12 194 GLN A N 1
ATOM 1585 C CA . GLN A 1 194 ? 11.922 -10.123 -30.489 1.00 71.12 194 GLN A CA 1
ATOM 1586 C C . GLN A 1 194 ? 12.075 -10.712 -31.910 1.00 71.12 194 GLN A C 1
ATOM 1588 O O . GLN A 1 194 ? 12.813 -10.174 -32.736 1.00 71.12 194 GLN A O 1
ATOM 1593 N N . GLY A 1 195 ? 11.435 -11.848 -32.212 1.00 70.25 195 GLY A N 1
ATOM 1594 C CA . GLY A 1 195 ? 11.482 -12.481 -33.532 1.00 70.25 195 GLY A CA 1
ATOM 1595 C C . GLY A 1 195 ? 12.829 -13.128 -33.871 1.00 70.25 195 GLY A C 1
ATOM 1596 O O . GLY A 1 195 ? 13.110 -13.410 -35.041 1.00 70.25 195 GLY A O 1
ATOM 1597 N N . TYR A 1 196 ? 13.698 -13.380 -32.883 1.00 79.44 196 TYR A N 1
ATOM 1598 C CA . TYR A 1 196 ? 14.981 -14.020 -33.154 1.00 79.44 196 TYR A CA 1
ATOM 1599 C C . TYR A 1 196 ? 14.790 -15.484 -33.556 1.00 79.44 196 TYR A C 1
ATOM 1601 O O . TYR A 1 196 ? 14.229 -16.306 -32.830 1.00 79.44 196 TYR A O 1
ATOM 1609 N N . THR A 1 197 ? 15.350 -15.851 -34.708 1.00 83.50 197 THR A N 1
ATOM 1610 C CA . THR A 1 197 ? 15.331 -17.240 -35.176 1.00 83.50 197 THR A CA 1
ATOM 1611 C C . THR A 1 197 ? 16.085 -18.155 -34.211 1.00 83.50 197 THR A C 1
ATOM 1613 O O . THR A 1 197 ? 17.018 -17.734 -33.524 1.00 83.50 197 THR A O 1
ATOM 1616 N N . THR A 1 198 ? 15.741 -19.443 -34.179 1.00 80.31 198 THR A N 1
ATOM 1617 C CA . THR A 1 198 ? 16.414 -20.442 -33.323 1.00 80.31 198 THR A CA 1
ATOM 1618 C C . THR A 1 198 ? 17.930 -20.486 -33.553 1.00 80.31 198 THR A C 1
ATOM 1620 O O . THR A 1 198 ? 18.697 -20.758 -32.632 1.00 80.31 198 THR A O 1
ATOM 1623 N N . VAL A 1 199 ? 18.384 -20.160 -34.768 1.00 84.25 199 VAL A N 1
ATOM 1624 C CA . VAL A 1 199 ? 19.808 -20.018 -35.102 1.00 84.25 199 VAL A CA 1
ATOM 1625 C C . VAL A 1 199 ? 20.448 -18.856 -34.341 1.00 84.25 199 VAL A C 1
ATOM 1627 O O . VAL A 1 199 ? 21.473 -19.054 -33.690 1.00 84.25 199 VAL A O 1
ATOM 1630 N N . LYS A 1 200 ? 19.831 -17.667 -34.385 1.00 79.94 200 LYS A N 1
ATOM 1631 C CA . LYS A 1 200 ? 20.315 -16.475 -33.673 1.00 79.94 200 LYS A CA 1
ATOM 1632 C C . LYS A 1 200 ? 20.292 -16.691 -32.161 1.00 79.94 200 LYS A C 1
ATOM 1634 O O . LYS A 1 200 ? 21.284 -16.428 -31.491 1.00 79.94 200 LYS A O 1
ATOM 1639 N N . ARG A 1 201 ? 19.210 -17.273 -31.640 1.00 85.81 201 ARG A N 1
ATOM 1640 C CA . ARG A 1 201 ? 19.073 -17.598 -30.213 1.00 85.81 201 ARG A CA 1
ATOM 1641 C C . ARG A 1 201 ? 20.150 -18.574 -29.743 1.00 85.81 201 ARG A C 1
ATOM 1643 O O . ARG A 1 201 ? 20.784 -18.325 -28.728 1.00 85.81 201 ARG A O 1
ATOM 1650 N N . SER A 1 202 ? 20.439 -19.615 -30.524 1.00 85.69 202 SER A N 1
ATOM 1651 C CA . SER A 1 202 ? 21.517 -20.576 -30.239 1.00 85.69 202 SER A CA 1
ATOM 1652 C C . SER A 1 202 ? 22.894 -19.930 -30.151 1.00 85.69 202 SER A C 1
ATOM 1654 O O . SER A 1 202 ? 23.664 -20.265 -29.250 1.00 85.69 202 SER A O 1
ATOM 1656 N N . ALA A 1 203 ? 23.185 -18.974 -31.034 1.00 81.50 203 ALA A N 1
ATOM 1657 C CA . ALA A 1 203 ? 24.427 -18.215 -30.979 1.00 81.50 203 ALA A CA 1
ATOM 1658 C C . ALA A 1 203 ? 24.498 -17.321 -29.727 1.00 81.50 203 ALA A C 1
ATOM 1660 O O . ALA A 1 203 ? 25.525 -17.298 -29.052 1.00 81.50 203 ALA A O 1
ATOM 1661 N N . MET A 1 204 ? 23.401 -16.638 -29.381 1.00 80.81 204 MET A N 1
ATOM 1662 C CA . MET A 1 204 ? 23.342 -15.717 -28.237 1.00 80.81 204 MET A CA 1
ATOM 1663 C C . MET A 1 204 ? 23.415 -16.442 -26.890 1.00 80.81 204 MET A C 1
ATOM 1665 O O . MET A 1 204 ? 24.151 -16.023 -26.001 1.00 80.81 204 MET A O 1
ATOM 1669 N N . THR A 1 205 ? 22.698 -17.555 -26.737 1.00 83.44 205 THR A N 1
ATOM 1670 C CA . THR A 1 205 ? 22.656 -18.302 -25.473 1.00 83.44 205 THR A CA 1
ATOM 1671 C C . THR A 1 205 ? 23.763 -19.347 -25.346 1.00 83.44 205 THR A C 1
ATOM 1673 O O . THR A 1 205 ? 23.813 -20.067 -24.347 1.00 83.44 205 THR A O 1
ATOM 1676 N N . LYS A 1 206 ? 24.608 -19.499 -26.377 1.00 86.12 206 LYS A N 1
ATOM 1677 C CA . LYS A 1 206 ? 25.619 -20.565 -26.501 1.00 86.12 206 LYS A CA 1
ATOM 1678 C C . LYS A 1 206 ? 25.052 -21.969 -26.243 1.00 86.12 206 LYS A C 1
ATOM 1680 O O . LYS A 1 206 ? 25.754 -22.869 -25.793 1.00 86.12 206 LYS A O 1
ATOM 1685 N N . THR A 1 207 ? 23.763 -22.160 -26.512 1.00 84.25 207 THR A N 1
ATOM 1686 C CA . THR A 1 207 ? 23.052 -23.417 -26.272 1.00 84.25 207 THR A CA 1
ATOM 1687 C C . THR A 1 207 ? 22.787 -24.103 -27.601 1.00 84.25 207 THR A C 1
ATOM 1689 O O . THR A 1 207 ? 22.362 -23.467 -28.567 1.00 84.25 207 THR A O 1
ATOM 1692 N N . HIS A 1 208 ? 23.005 -25.416 -27.670 1.00 90.81 208 HIS A N 1
ATOM 1693 C CA . HIS A 1 208 ? 22.748 -26.181 -28.887 1.00 90.81 208 HIS A CA 1
ATOM 1694 C C . HIS A 1 208 ? 21.268 -26.092 -29.303 1.00 90.81 208 HIS A C 1
ATOM 1696 O O . HIS A 1 208 ? 20.373 -26.238 -28.467 1.00 90.81 208 HIS A O 1
ATOM 1702 N N . ARG A 1 209 ? 20.997 -25.919 -30.605 1.00 86.88 209 ARG A N 1
ATOM 1703 C CA . ARG A 1 209 ? 19.643 -25.689 -31.159 1.00 86.88 209 ARG A CA 1
ATOM 1704 C C . ARG A 1 209 ? 18.609 -26.721 -30.700 1.00 86.88 209 AR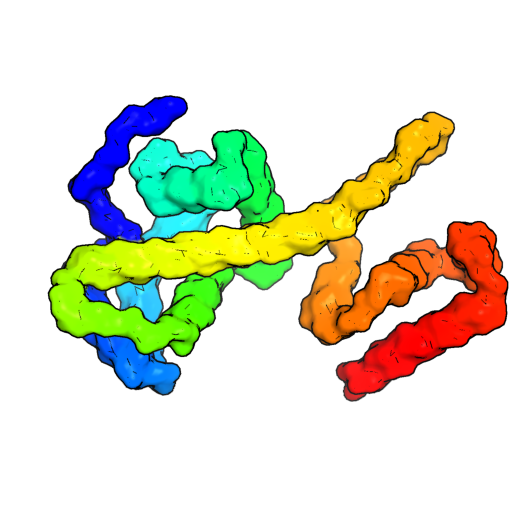G A C 1
ATOM 1706 O O . ARG A 1 209 ? 17.484 -26.368 -30.373 1.00 86.88 209 ARG A O 1
ATOM 1713 N N . ARG A 1 210 ? 19.009 -27.995 -30.617 1.00 87.81 210 ARG A N 1
ATOM 1714 C CA . ARG A 1 210 ? 18.141 -29.090 -30.143 1.00 87.81 210 ARG A CA 1
ATOM 1715 C C . ARG A 1 210 ? 17.692 -28.910 -28.688 1.00 87.81 210 ARG A C 1
ATOM 1717 O O . ARG A 1 210 ? 16.574 -29.283 -28.354 1.00 87.81 210 ARG A O 1
ATOM 1724 N N . ASN A 1 211 ? 18.553 -28.361 -27.833 1.00 82.19 211 ASN A N 1
ATOM 1725 C CA . ASN A 1 211 ? 18.223 -28.112 -26.431 1.00 82.19 211 ASN A CA 1
ATOM 1726 C C . ASN A 1 211 ? 17.334 -26.875 -26.302 1.00 82.19 211 ASN A C 1
ATOM 1728 O O . ASN A 1 211 ? 16.363 -26.924 -25.561 1.00 82.19 211 ASN A O 1
ATOM 1732 N N . LEU A 1 212 ? 17.592 -25.827 -27.091 1.00 83.62 212 LEU A N 1
ATOM 1733 C CA . LEU A 1 212 ? 16.702 -24.664 -27.168 1.00 83.62 212 LEU A CA 1
ATOM 1734 C C . LEU A 1 212 ? 15.283 -25.051 -27.568 1.00 83.62 212 LEU A C 1
ATOM 1736 O O . LEU A 1 212 ? 14.348 -24.685 -26.874 1.00 83.62 212 LEU A O 1
ATOM 1740 N N . TYR A 1 213 ? 15.132 -25.877 -28.601 1.00 82.06 213 TYR A N 1
ATOM 1741 C CA . TYR A 1 213 ? 13.819 -26.365 -29.016 1.00 82.06 213 TYR A CA 1
ATOM 1742 C C . TYR A 1 213 ? 13.079 -27.112 -27.891 1.00 82.06 213 TYR A C 1
ATOM 1744 O O . TYR A 1 213 ? 11.886 -26.914 -27.699 1.00 82.06 213 TYR A O 1
ATOM 1752 N N . LYS A 1 214 ? 13.782 -27.931 -27.094 1.00 82.94 214 LYS A N 1
ATOM 1753 C CA . LYS A 1 214 ? 13.183 -28.606 -25.927 1.00 82.94 214 LYS A CA 1
ATOM 1754 C C . LYS A 1 214 ? 12.752 -27.624 -24.836 1.00 82.94 214 LYS A C 1
ATOM 1756 O O . LYS A 1 214 ? 11.715 -27.831 -24.216 1.00 82.94 214 LYS A O 1
ATOM 1761 N N . GLU A 1 215 ? 13.543 -26.586 -24.582 1.00 80.25 215 GLU A N 1
ATOM 1762 C CA . GLU A 1 215 ? 13.212 -25.552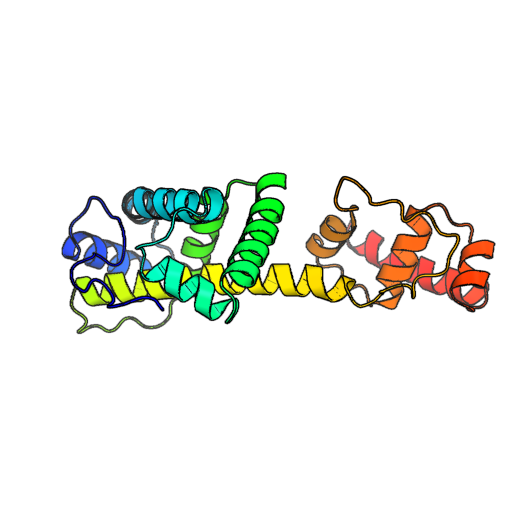 -23.596 1.00 80.25 215 GLU A CA 1
ATOM 1763 C C . GLU A 1 215 ? 12.044 -24.672 -24.067 1.00 80.25 215 GLU A C 1
ATOM 1765 O O . GLU A 1 215 ? 11.156 -24.363 -23.279 1.00 80.25 215 GLU A O 1
ATOM 1770 N N . GLU A 1 216 ? 11.984 -24.355 -25.362 1.00 80.00 216 GLU A N 1
ATOM 1771 C CA . GLU A 1 216 ? 10.834 -23.702 -25.999 1.00 80.00 216 GLU A CA 1
ATOM 1772 C C . GLU A 1 216 ? 9.569 -24.547 -25.847 1.00 80.00 216 GLU A C 1
ATOM 1774 O O . GLU A 1 216 ? 8.524 -24.024 -25.470 1.00 80.00 216 GLU A O 1
ATOM 1779 N N . GLN A 1 217 ? 9.667 -25.860 -26.060 1.00 80.88 217 GLN A N 1
ATOM 1780 C CA . GLN A 1 217 ? 8.526 -26.756 -25.914 1.00 80.88 217 GLN A CA 1
ATOM 1781 C C . GLN A 1 217 ? 7.987 -26.781 -24.482 1.00 80.88 217 GLN A C 1
ATOM 1783 O O . GLN A 1 217 ? 6.781 -26.702 -24.290 1.00 80.88 217 GLN A O 1
ATOM 1788 N N . LYS A 1 218 ? 8.866 -26.779 -23.470 1.00 79.12 218 LYS A N 1
ATOM 1789 C CA . LYS A 1 218 ? 8.450 -26.672 -22.061 1.00 79.12 218 LYS A CA 1
ATOM 1790 C C . LYS A 1 218 ? 7.696 -25.375 -21.774 1.00 79.12 218 LYS A C 1
ATOM 1792 O O . LYS A 1 218 ? 6.738 -25.398 -21.011 1.00 79.12 218 LYS A O 1
ATOM 1797 N N . ILE A 1 219 ? 8.128 -24.257 -22.365 1.00 74.25 219 ILE A N 1
ATOM 1798 C CA . ILE A 1 219 ? 7.435 -22.968 -22.238 1.00 74.25 219 ILE A CA 1
ATOM 1799 C C . ILE A 1 219 ? 6.040 -23.068 -22.864 1.00 74.25 219 ILE A C 1
ATOM 1801 O O . ILE A 1 219 ? 5.061 -22.705 -22.219 1.00 74.25 219 ILE A O 1
ATOM 1805 N N . TRP A 1 220 ? 5.934 -23.618 -24.076 1.00 74.69 220 TRP A N 1
ATOM 1806 C CA . TRP A 1 220 ? 4.647 -23.822 -24.745 1.00 74.69 220 TRP A CA 1
ATOM 1807 C C . TRP A 1 220 ? 3.716 -24.762 -23.983 1.00 74.69 220 TRP A C 1
ATOM 1809 O O . TRP A 1 220 ? 2.526 -24.482 -23.889 1.00 74.69 220 TRP A O 1
ATOM 1819 N N . ASP A 1 221 ? 4.236 -25.845 -23.412 1.00 76.50 221 ASP A N 1
ATOM 1820 C CA . ASP A 1 221 ? 3.447 -26.784 -22.618 1.00 76.50 221 ASP A CA 1
ATOM 1821 C C . ASP A 1 221 ? 2.964 -26.138 -21.311 1.00 76.50 221 ASP A C 1
ATOM 1823 O O . ASP A 1 221 ? 1.805 -26.312 -20.939 1.00 76.50 221 ASP A O 1
ATOM 1827 N N . SER A 1 222 ? 3.803 -25.323 -20.654 1.00 68.38 222 SER A N 1
ATOM 1828 C CA . SER A 1 222 ? 3.383 -24.516 -19.499 1.00 68.38 222 SER A CA 1
ATOM 1829 C C . SER A 1 222 ? 2.297 -23.504 -19.863 1.00 68.38 222 SER A C 1
ATOM 1831 O O . SER A 1 222 ? 1.369 -23.334 -19.087 1.00 68.38 222 SER A O 1
ATOM 1833 N N . LEU A 1 223 ? 2.374 -22.869 -21.036 1.00 64.56 223 LEU A N 1
ATOM 1834 C CA . LEU A 1 223 ? 1.350 -21.930 -21.509 1.00 64.56 223 LEU A CA 1
ATOM 1835 C C . LEU A 1 223 ? 0.036 -22.638 -21.875 1.00 64.56 223 LEU A C 1
ATOM 1837 O O . LEU A 1 223 ? -1.037 -22.141 -21.552 1.00 64.56 223 LEU A O 1
ATOM 1841 N N . LYS A 1 224 ? 0.105 -23.814 -22.511 1.00 68.69 224 LYS A N 1
ATOM 1842 C CA . LYS A 1 224 ? -1.078 -24.612 -22.878 1.00 68.69 224 LYS A CA 1
ATOM 1843 C C . LYS A 1 224 ? -1.860 -25.118 -21.673 1.00 68.69 224 LYS A C 1
ATOM 1845 O O . LYS A 1 224 ? -3.069 -25.215 -21.766 1.00 68.69 224 LYS A O 1
ATOM 1850 N N . GLN A 1 225 ? -1.194 -25.435 -20.563 1.00 62.03 225 GLN A N 1
ATOM 1851 C CA . GLN A 1 225 ? -1.861 -25.844 -19.318 1.00 62.03 225 GLN A CA 1
ATOM 1852 C C . GLN A 1 225 ? -2.702 -24.727 -18.677 1.00 62.03 225 GLN A C 1
ATOM 1854 O O . GLN A 1 225 ? -3.407 -24.983 -17.704 1.00 62.03 225 GLN A O 1
ATOM 1859 N N . MET A 1 226 ? -2.593 -23.496 -19.178 1.00 55.34 226 MET A N 1
ATOM 1860 C CA . MET A 1 226 ? -3.301 -22.324 -18.663 1.00 55.34 226 MET A CA 1
ATOM 1861 C C . MET A 1 226 ? -4.519 -21.934 -19.512 1.00 55.34 226 MET A C 1
ATOM 1863 O O . MET A 1 226 ? -5.242 -21.022 -19.114 1.00 55.34 226 MET A O 1
ATOM 1867 N N . LEU A 1 227 ? -4.723 -22.598 -20.658 1.00 48.66 227 LEU A N 1
ATOM 1868 C CA . LEU A 1 227 ? -5.912 -22.502 -21.513 1.00 48.66 227 LEU A CA 1
ATOM 1869 C C . LEU A 1 227 ? -6.860 -23.666 -21.212 1.00 48.66 227 LEU A C 1
ATOM 1871 O O . LEU A 1 227 ? -8.084 -23.415 -21.200 1.00 48.66 227 LEU A O 1
#

Foldseek 3Di:
DLPDADPPDQLADFPDDLVVLCVLLVVCLVDLPDDCVVNCVRRLVRLVVVLCCLPVVPCSRRPLSVVLLVLQDVDNVNSNVLSVLLCVVAVVPHGSSVVLSVLLNVLSSVPDDDDPPDDSSVVSNVSSNSSSVSSSVSSVVSVCVVVVVVPDPVPPDPPDDPPDDPDDPCVVVVVVLVLPDDPVLSVLVVCVVVVNDLVRVCVVVVHDSVVSVVSVVVSVVSVVVSD